Protein AF-A0A954KAK6-F1 (afdb_monomer_lite)

Foldseek 3Di:
DLLPVQDDPVDDCPDPSNQLSQLDADVVQDDPPDPQQAFLVRGGWGQKAFQLQAQWDVHDDDQVQQVVHQQLEFTMKGFQALIDRPSDSLRHDQQAQFAPPDRRHGDHDVQQWIWTQTRVGDIDTDHRPHGSVSSVSNRPGDPDDDPVRNDDDPDTTHGPFKDWDKDWADFDPPAQKTKIKIFIAGNVRATAWIWIWIDGHDDPVVVVCCVVRPQPPPIDTQDIQELPDPLVVSCVVVVRPVGHDPVSSVVRSVVVNVSNVRHDDD

Sequ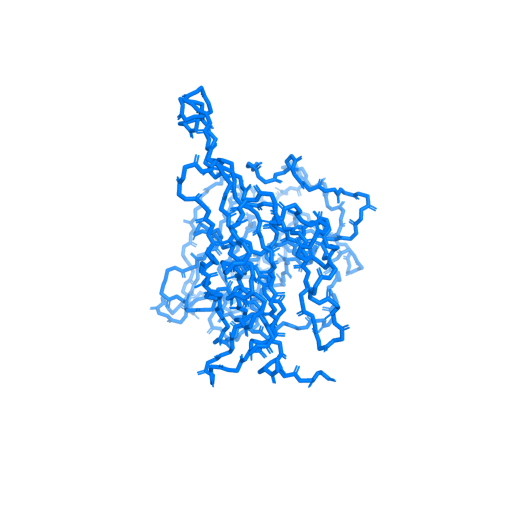ence (266 aa):
SPLWSNVDFQVPWNDFQNQENYDETISYFLIPGVEAHYTSAGYGLTHYLGNPHLLYRNSSVKFRQMTNGTAHTWMVGEVAGNYQPWGYPFNWRSLGTKLFNGPNSYGHPPWQGGHLLLAYGGVEFFSNETSPEILKRFAAAPPIPTAEQMAVPEKRFETVGFYWTEVALQSDPENNTSYFVRILKNQKQQLLQIEFYLSTRPTEQQERDRTQLPGYPRPDLLARIDSDTDLPEVLKSASMSNATTPEQFQSNLKTLESLQKQLLQK

Radius of gyration: 22.26 Å; chains: 1; bounding box: 53×37×63 Å

Secondary structure (DSSP, 8-state):
-TTGGG--TTS-TTSHHHHHHHTS--GGGS-TT----B-TT-PBEESEEE-TTTSSTT----GGG-TT-GGG-EEEEEBSS--EETT-TT-B----S-SSSSTTSBSBGGGTEEEEEETTS-EEEEETTS-HHHHHHHHTPSP---HHHH---S-----SSEEEEEEEPP--TTSSEEEEEEEEEETT--EEEEEEEEEEPPPHHHHHHTTTSTT-SPPEEEEEE-TT--HHHHHHHTTGGGTS-HHHHHHHHHHHHHHHHHBPP-

Structure (mmCIF, N/CA/C/O backbone):
data_AF-A0A954KAK6-F1
#
_entry.id   AF-A0A954KAK6-F1
#
loop_
_atom_site.group_PDB
_atom_site.id
_atom_site.type_symbol
_atom_site.label_atom_id
_atom_site.label_alt_id
_atom_site.label_comp_id
_atom_site.label_asym_id
_atom_site.label_entity_id
_atom_site.label_seq_id
_atom_site.pdbx_PDB_ins_code
_atom_site.Cartn_x
_atom_site.Cartn_y
_atom_site.Cartn_z
_atom_site.occupancy
_atom_site.B_iso_or_equiv
_atom_site.auth_seq_id
_atom_site.auth_comp_id
_atom_site.auth_asym_id
_atom_site.auth_atom_id
_atom_site.pdbx_PDB_model_num
ATOM 1 N N . SER A 1 1 ? 14.104 6.337 5.964 1.00 54.44 1 SER A N 1
ATOM 2 C CA . SER A 1 1 ? 12.648 6.528 6.109 1.00 54.44 1 SER A CA 1
ATOM 3 C C . SER A 1 1 ? 12.333 6.585 7.592 1.00 54.44 1 SER A C 1
ATOM 5 O O . SER A 1 1 ? 12.921 5.770 8.298 1.00 54.44 1 SER A O 1
ATOM 7 N N . PRO A 1 2 ? 11.458 7.488 8.070 1.00 61.66 2 PRO A N 1
ATOM 8 C CA . PRO A 1 2 ? 11.021 7.503 9.471 1.00 61.66 2 PRO A CA 1
ATOM 9 C C . PRO A 1 2 ? 10.349 6.186 9.902 1.00 61.66 2 PRO A C 1
ATOM 11 O O . PRO A 1 2 ? 10.358 5.866 11.080 1.00 61.66 2 PRO A O 1
ATOM 14 N N . LEU A 1 3 ? 9.854 5.387 8.948 1.00 71.62 3 LEU A N 1
ATOM 15 C CA . LEU A 1 3 ? 9.215 4.088 9.202 1.00 71.62 3 LEU A CA 1
ATOM 16 C C . LEU A 1 3 ? 10.204 2.939 9.413 1.00 71.62 3 LEU A C 1
ATOM 18 O O . LEU A 1 3 ? 9.843 1.913 9.969 1.00 71.62 3 LEU A O 1
ATOM 22 N N . TRP A 1 4 ? 11.453 3.084 8.955 1.00 74.94 4 TRP A N 1
ATOM 23 C CA . TRP A 1 4 ? 12.427 1.984 8.960 1.00 74.94 4 TRP A CA 1
ATOM 24 C C . TRP A 1 4 ? 12.696 1.451 10.369 1.00 74.94 4 TRP A C 1
ATOM 26 O O . TRP A 1 4 ? 12.799 0.246 10.561 1.00 74.94 4 TRP A O 1
ATOM 36 N N . SER A 1 5 ? 12.797 2.353 11.345 1.00 77.94 5 SER A N 1
ATOM 37 C CA . SER A 1 5 ? 13.100 2.005 12.735 1.00 77.94 5 SER A CA 1
ATOM 38 C C . SER A 1 5 ? 11.986 1.215 13.426 1.00 77.94 5 SER A C 1
ATOM 40 O O . SER A 1 5 ? 12.241 0.640 14.478 1.00 77.94 5 SER A O 1
ATOM 42 N N . ASN A 1 6 ? 10.786 1.181 12.841 1.00 78.31 6 ASN A N 1
ATOM 43 C CA . ASN A 1 6 ? 9.597 0.560 13.420 1.00 78.31 6 ASN A CA 1
ATOM 44 C C . ASN A 1 6 ? 9.224 -0.763 12.733 1.00 78.31 6 ASN A C 1
ATOM 46 O O . ASN A 1 6 ? 8.205 -1.354 13.078 1.00 78.31 6 ASN A O 1
ATOM 50 N N . VAL A 1 7 ? 10.007 -1.212 11.745 1.00 84.31 7 VAL A N 1
ATOM 51 C CA . VAL A 1 7 ? 9.787 -2.493 11.063 1.00 84.31 7 VAL A CA 1
ATOM 52 C C . VAL A 1 7 ? 10.593 -3.580 11.766 1.00 84.31 7 VAL A C 1
ATOM 54 O O . VAL A 1 7 ? 11.819 -3.489 11.865 1.00 84.31 7 VAL A O 1
ATOM 57 N N . ASP A 1 8 ? 9.917 -4.641 12.196 1.00 88.44 8 ASP A N 1
ATOM 58 C CA . ASP A 1 8 ? 10.565 -5.874 12.619 1.00 88.44 8 ASP A CA 1
ATOM 59 C C . ASP A 1 8 ? 10.871 -6.752 11.395 1.00 88.44 8 ASP A C 1
ATOM 61 O O . ASP A 1 8 ? 9.984 -7.301 10.738 1.00 88.44 8 ASP A O 1
ATOM 65 N N . PHE A 1 9 ? 12.160 -6.891 11.086 1.00 88.56 9 PHE A N 1
ATOM 66 C CA . PHE A 1 9 ? 12.659 -7.708 9.978 1.00 88.56 9 PHE A CA 1
ATOM 67 C C . PHE A 1 9 ? 12.704 -9.211 10.289 1.00 88.56 9 PHE A C 1
ATOM 69 O O . PHE A 1 9 ? 13.031 -9.997 9.397 1.00 88.56 9 PHE A O 1
ATOM 76 N N . GLN A 1 10 ? 12.432 -9.621 11.532 1.00 93.19 10 GLN A N 1
ATOM 77 C CA . GLN A 1 10 ? 12.376 -11.033 11.922 1.00 93.19 10 GLN A CA 1
ATOM 78 C C . GLN A 1 10 ? 11.028 -11.682 11.599 1.00 93.19 10 GLN A C 1
ATOM 80 O O . GLN A 1 10 ? 10.939 -12.910 11.538 1.00 93.19 10 GLN A O 1
ATOM 85 N N . VAL A 1 11 ? 9.995 -10.879 11.347 1.00 93.00 11 VAL A N 1
ATOM 86 C CA . VAL A 1 11 ? 8.662 -11.349 10.964 1.00 93.00 11 VAL A CA 1
ATOM 87 C C . VAL A 1 11 ? 8.337 -10.964 9.514 1.00 93.00 11 VAL A C 1
ATOM 89 O O . VAL A 1 11 ? 8.971 -10.073 8.940 1.00 93.00 11 VAL A O 1
ATOM 92 N N . PRO A 1 12 ? 7.375 -11.639 8.857 1.00 91.81 12 PRO A N 1
ATOM 93 C CA . PRO A 1 12 ? 6.935 -11.254 7.521 1.00 91.81 12 PRO A CA 1
ATOM 94 C C . PRO A 1 12 ? 6.468 -9.792 7.448 1.00 91.81 12 PRO A C 1
ATOM 96 O O . PRO A 1 12 ? 5.946 -9.231 8.409 1.00 91.81 12 PRO A O 1
ATOM 99 N N . TRP A 1 13 ? 6.576 -9.181 6.265 1.00 91.00 13 TRP A N 1
ATOM 100 C CA . TRP A 1 13 ? 6.137 -7.792 6.056 1.00 91.00 13 TRP A CA 1
ATOM 101 C C . TRP A 1 13 ? 4.657 -7.574 6.416 1.00 91.00 13 TRP A C 1
ATOM 103 O O . TRP A 1 13 ? 4.279 -6.506 6.868 1.00 91.00 13 TRP A O 1
ATOM 113 N N . ASN A 1 14 ? 3.812 -8.589 6.225 1.00 91.12 14 ASN A N 1
ATOM 114 C CA . ASN A 1 14 ? 2.377 -8.534 6.491 1.00 91.12 14 ASN A CA 1
ATOM 115 C C . ASN A 1 14 ? 1.991 -9.069 7.880 1.00 91.12 14 ASN A C 1
ATOM 117 O O . ASN A 1 14 ? 0.813 -9.363 8.098 1.00 91.12 14 ASN A O 1
ATOM 121 N N . ASP A 1 15 ? 2.966 -9.259 8.770 1.00 91.12 15 ASP A N 1
ATOM 122 C CA . ASP A 1 15 ? 2.722 -9.602 10.168 1.00 91.12 15 ASP A CA 1
ATOM 123 C C . ASP A 1 15 ? 2.008 -8.453 10.895 1.00 91.12 15 ASP A C 1
ATOM 125 O O . ASP A 1 15 ? 2.179 -7.281 10.548 1.00 91.12 15 ASP A O 1
ATOM 129 N N . PHE A 1 16 ? 1.220 -8.791 11.915 1.00 85.00 16 PHE A N 1
ATOM 130 C CA . PHE A 1 16 ? 0.495 -7.820 12.733 1.00 85.00 16 PHE A CA 1
ATOM 131 C C . PHE A 1 16 ? 1.433 -6.773 13.351 1.00 85.00 16 PHE A C 1
ATOM 133 O O . PHE A 1 16 ? 1.098 -5.593 13.361 1.00 85.00 16 PHE A O 1
ATOM 140 N N . GLN A 1 17 ? 2.642 -7.172 13.766 1.00 84.75 17 GLN A N 1
ATOM 141 C CA . GLN A 1 17 ? 3.633 -6.260 14.356 1.00 84.75 17 GLN A CA 1
ATOM 142 C C . GLN A 1 17 ? 4.127 -5.183 13.380 1.00 84.75 17 GLN A C 1
ATOM 144 O O . GLN A 1 17 ? 4.515 -4.095 13.788 1.00 84.75 17 GLN A O 1
ATOM 149 N N . ASN A 1 18 ? 4.099 -5.474 12.079 1.00 87.69 18 ASN A N 1
ATOM 150 C CA . ASN A 1 18 ? 4.547 -4.553 11.039 1.00 87.69 18 ASN A CA 1
ATOM 151 C C . ASN A 1 18 ? 3.405 -3.753 10.411 1.00 87.69 18 ASN A C 1
ATOM 153 O O . ASN A 1 18 ? 3.645 -2.817 9.645 1.00 87.69 18 ASN A O 1
ATOM 157 N N . GLN A 1 19 ? 2.167 -4.131 10.699 1.00 82.88 19 GLN A N 1
ATOM 158 C CA . GLN A 1 19 ? 1.008 -3.648 9.977 1.00 82.88 19 GLN A CA 1
ATOM 159 C C . GLN A 1 19 ? 0.804 -2.141 10.115 1.00 82.88 19 GLN A C 1
ATOM 161 O O . GLN A 1 19 ? 0.516 -1.480 9.122 1.00 82.88 19 GLN A O 1
ATOM 166 N N . GLU A 1 20 ? 0.976 -1.594 11.316 1.00 79.94 20 GLU A N 1
ATOM 167 C CA . GLU A 1 20 ? 0.782 -0.163 11.557 1.00 79.94 20 GLU A CA 1
ATOM 168 C C . GLU A 1 20 ? 1.677 0.693 10.650 1.00 79.94 20 GLU A C 1
ATOM 170 O O . GLU A 1 20 ? 1.268 1.754 10.181 1.00 79.94 20 GLU A O 1
ATOM 175 N N . ASN A 1 21 ? 2.872 0.189 10.324 1.00 83.75 21 ASN A N 1
ATOM 176 C CA . ASN A 1 21 ? 3.711 0.813 9.316 1.00 83.75 21 ASN A CA 1
ATOM 177 C C . ASN A 1 21 ? 3.035 0.709 7.948 1.00 83.75 21 ASN A C 1
ATOM 179 O O . ASN A 1 21 ? 2.780 1.725 7.320 1.00 83.75 21 ASN A O 1
ATOM 183 N N . TYR A 1 22 ? 2.710 -0.498 7.487 1.00 89.25 22 TYR A N 1
ATOM 184 C CA . TYR A 1 22 ? 2.297 -0.747 6.103 1.00 89.25 22 TYR A CA 1
ATOM 185 C C . TYR A 1 22 ? 0.848 -0.380 5.745 1.00 89.25 22 TYR A C 1
ATOM 187 O O . TYR A 1 22 ? 0.508 -0.390 4.560 1.00 89.25 22 TYR A O 1
ATOM 195 N N . ASP A 1 23 ? 0.017 -0.005 6.714 1.00 88.38 23 ASP A N 1
ATOM 196 C CA . ASP A 1 23 ? -1.345 0.504 6.497 1.00 88.38 23 ASP A CA 1
ATOM 197 C C . ASP A 1 23 ? -1.400 2.031 6.341 1.00 88.38 23 ASP A C 1
ATOM 199 O O . ASP A 1 23 ? -2.469 2.601 6.113 1.00 88.38 23 ASP A O 1
ATOM 203 N N . GLU A 1 24 ? -0.258 2.712 6.448 1.00 85.75 24 GLU A N 1
ATOM 204 C CA . GLU A 1 24 ? -0.149 4.151 6.232 1.00 85.75 24 GLU A CA 1
ATOM 205 C C . GLU A 1 24 ? -0.075 4.486 4.736 1.00 85.75 24 GLU A C 1
ATOM 207 O O . GLU A 1 24 ? 0.716 3.915 3.978 1.00 85.75 24 GLU A O 1
ATOM 212 N N . THR A 1 25 ? -0.865 5.466 4.294 1.00 89.06 25 THR A N 1
ATOM 213 C CA . THR A 1 25 ? -0.668 6.090 2.981 1.00 89.06 25 THR A CA 1
ATOM 214 C C . THR A 1 25 ? 0.446 7.113 3.041 1.00 89.06 25 THR A C 1
ATOM 216 O O . THR A 1 25 ? 0.359 8.093 3.780 1.00 89.06 25 THR A O 1
ATOM 219 N N . ILE A 1 26 ? 1.445 6.947 2.183 1.00 89.62 26 ILE A N 1
ATOM 220 C CA . ILE A 1 26 ? 2.541 7.901 2.042 1.00 89.62 26 ILE A CA 1
ATOM 221 C C . ILE A 1 26 ? 2.276 8.704 0.777 1.00 89.62 26 ILE A C 1
ATOM 223 O O . ILE A 1 26 ? 2.361 8.166 -0.322 1.00 89.62 26 ILE A O 1
ATOM 227 N N . SER A 1 27 ? 1.958 9.992 0.917 1.00 89.88 27 SER A N 1
ATOM 228 C CA . SER A 1 27 ? 1.561 10.848 -0.213 1.00 89.88 27 SER A CA 1
ATOM 229 C C . SER A 1 27 ? 2.577 10.841 -1.362 1.00 89.88 27 SER A C 1
ATOM 231 O O . SER A 1 27 ? 2.186 10.802 -2.521 1.00 89.88 27 SER A O 1
ATOM 233 N N . TYR A 1 28 ? 3.876 10.789 -1.056 1.00 90.25 28 TYR A N 1
ATOM 234 C CA . TYR A 1 28 ? 4.950 10.734 -2.057 1.00 90.25 28 TYR A CA 1
ATOM 235 C C . TYR A 1 28 ? 5.086 9.378 -2.771 1.00 90.25 28 TYR A C 1
ATOM 237 O O . TYR A 1 28 ? 5.872 9.262 -3.708 1.00 90.25 28 TYR A O 1
ATOM 245 N N . PHE A 1 29 ? 4.361 8.345 -2.335 1.00 93.94 29 PHE A N 1
ATOM 246 C CA . PHE A 1 29 ? 4.260 7.057 -3.031 1.00 93.94 29 PHE A CA 1
ATOM 247 C C . PHE A 1 29 ? 3.023 6.987 -3.931 1.00 93.94 29 PHE A C 1
ATOM 249 O O . PHE A 1 29 ? 2.819 5.977 -4.603 1.00 93.94 29 PHE A O 1
ATOM 256 N N . LEU A 1 30 ? 2.211 8.044 -3.976 1.00 95.25 30 LEU A N 1
ATOM 257 C CA . LEU A 1 30 ? 0.970 8.092 -4.734 1.00 95.25 30 LEU A CA 1
ATOM 258 C C . LEU A 1 30 ? 1.088 9.087 -5.892 1.00 95.25 30 LEU A C 1
ATOM 260 O O . LEU A 1 30 ? 1.493 10.232 -5.718 1.00 95.25 30 LEU A O 1
ATOM 264 N N . ILE A 1 31 ? 0.677 8.653 -7.081 1.00 94.19 31 ILE A N 1
ATOM 265 C CA . ILE A 1 31 ? 0.391 9.544 -8.210 1.00 94.19 31 ILE A CA 1
ATOM 266 C C . ILE A 1 31 ? -0.829 10.423 -7.866 1.00 94.19 31 ILE A C 1
ATOM 268 O O . ILE A 1 31 ? -1.895 9.866 -7.580 1.00 94.19 31 ILE A O 1
ATOM 272 N N . PRO A 1 32 ? -0.717 11.764 -7.931 1.00 90.31 32 PRO A N 1
ATOM 273 C CA . PRO A 1 32 ? -1.846 12.663 -7.709 1.00 90.31 32 PRO A CA 1
ATOM 274 C C . PRO A 1 32 ? -3.021 12.378 -8.655 1.00 90.31 32 PRO A C 1
ATOM 276 O O . PRO A 1 32 ? -2.831 12.206 -9.856 1.00 90.31 32 PRO A O 1
ATOM 279 N N . GLY A 1 33 ? -4.244 12.368 -8.117 1.00 89.00 33 GLY A N 1
ATOM 280 C CA . GLY A 1 33 ? -5.471 12.125 -8.887 1.00 89.00 33 GLY A CA 1
ATOM 281 C C . GLY A 1 33 ? -5.826 10.648 -9.101 1.00 89.00 33 GLY A C 1
ATOM 282 O O . GLY A 1 33 ? -6.814 10.355 -9.770 1.00 89.00 33 GLY A O 1
ATOM 283 N N . VAL A 1 34 ? -5.054 9.710 -8.542 1.00 92.62 34 VAL A N 1
ATOM 284 C CA . VAL A 1 34 ? -5.425 8.289 -8.481 1.00 92.62 34 VAL A CA 1
ATOM 285 C C . VAL A 1 34 ? -6.065 7.984 -7.130 1.00 92.62 34 VAL A C 1
ATOM 287 O O . VAL A 1 34 ? -5.395 8.048 -6.111 1.00 92.62 34 VAL A O 1
ATOM 290 N N . GLU A 1 35 ? -7.331 7.567 -7.136 1.00 91.94 35 GLU A N 1
ATOM 291 C CA . GLU A 1 35 ? -8.128 7.302 -5.919 1.00 91.94 35 GLU A CA 1
ATOM 292 C C . GLU A 1 35 ? -7.782 5.983 -5.193 1.00 91.94 35 GLU A C 1
ATOM 294 O O . GLU A 1 35 ? -8.266 5.706 -4.095 1.00 91.94 35 GLU A O 1
ATOM 299 N N . ALA A 1 36 ? -6.989 5.109 -5.814 1.00 95.25 36 ALA A N 1
ATOM 300 C CA . ALA A 1 36 ? -6.624 3.816 -5.245 1.00 95.25 36 ALA A CA 1
ATOM 301 C C . ALA A 1 36 ? -5.543 3.985 -4.168 1.00 95.25 36 ALA A C 1
ATOM 303 O O . ALA A 1 36 ? -4.367 4.009 -4.486 1.00 95.25 36 ALA A O 1
ATOM 304 N N . HIS A 1 37 ? -5.912 4.076 -2.892 1.00 96.06 37 HIS A N 1
ATOM 305 C CA . HIS A 1 37 ? -4.933 4.278 -1.808 1.00 96.06 37 HIS A CA 1
ATOM 306 C C . HIS A 1 37 ? -4.646 3.032 -0.968 1.00 96.06 37 HIS A C 1
ATOM 308 O O . HIS A 1 37 ? -3.568 2.921 -0.382 1.00 96.06 37 HIS A O 1
ATOM 314 N N . TYR A 1 38 ? -5.587 2.088 -0.931 1.00 96.94 38 TYR A N 1
ATOM 315 C CA . TYR A 1 38 ? -5.526 0.921 -0.060 1.00 96.94 38 TYR A CA 1
ATOM 316 C C . TYR A 1 38 ? -5.877 -0.366 -0.799 1.00 96.94 38 TYR A C 1
ATOM 318 O O . TYR A 1 38 ? -6.626 -0.370 -1.779 1.00 96.94 38 TYR A O 1
ATOM 326 N N . THR A 1 39 ? -5.357 -1.480 -0.292 1.00 96.69 39 THR A N 1
ATOM 327 C CA . THR A 1 39 ? -5.841 -2.811 -0.677 1.00 96.69 39 THR A CA 1
ATOM 328 C C . THR A 1 39 ? -7.144 -3.182 0.035 1.00 96.69 39 THR A C 1
ATOM 330 O O . THR A 1 39 ? -7.496 -2.583 1.051 1.00 96.69 39 THR A O 1
ATOM 333 N N . SER A 1 40 ? -7.807 -4.254 -0.412 1.00 94.50 40 SER A N 1
ATOM 334 C CA . SER A 1 40 ? -8.928 -4.880 0.312 1.00 94.50 40 SER A CA 1
ATOM 335 C C . SER A 1 40 ? -8.573 -5.415 1.705 1.00 94.50 40 SER A C 1
ATOM 337 O O . SER A 1 40 ? -9.471 -5.697 2.494 1.00 94.50 40 SER A O 1
ATOM 339 N N . ALA A 1 41 ? -7.280 -5.535 2.022 1.00 92.94 41 ALA A N 1
ATOM 340 C CA . ALA A 1 41 ? -6.773 -5.902 3.342 1.00 92.94 41 ALA A CA 1
ATOM 341 C C . ALA A 1 41 ? -6.293 -4.694 4.169 1.00 92.94 41 ALA A C 1
ATOM 343 O O . ALA A 1 41 ? -5.776 -4.884 5.263 1.00 92.94 41 ALA A O 1
ATOM 344 N N . GLY A 1 42 ? -6.432 -3.467 3.654 1.00 94.00 42 GLY A N 1
ATOM 345 C CA . GLY A 1 42 ? -6.127 -2.243 4.397 1.00 94.00 42 GLY A CA 1
ATOM 346 C C . GLY A 1 42 ? -4.712 -1.692 4.228 1.00 94.00 42 GLY A C 1
ATOM 347 O O . GLY A 1 42 ? -4.486 -0.542 4.597 1.00 94.00 42 GLY A O 1
ATOM 348 N N . TYR A 1 43 ? -3.803 -2.439 3.590 1.00 95.31 43 TYR A N 1
ATOM 349 C CA . TYR A 1 43 ? -2.436 -1.972 3.328 1.00 95.31 43 TYR A CA 1
ATOM 350 C C . TYR A 1 43 ? -2.398 -0.759 2.396 1.00 95.31 43 TYR A C 1
ATOM 352 O O . TYR A 1 43 ? -3.071 -0.765 1.358 1.00 95.31 43 TYR A O 1
ATOM 360 N N . GLY A 1 44 ? -1.559 0.223 2.725 1.00 95.50 44 GLY A N 1
ATOM 361 C CA . GLY A 1 44 ? -1.286 1.400 1.907 1.00 95.50 44 GLY A CA 1
ATOM 362 C C . GLY A 1 44 ? -0.540 1.041 0.621 1.00 95.50 44 GLY A C 1
ATOM 363 O O . GLY A 1 44 ? 0.373 0.212 0.610 1.00 95.50 44 GLY A O 1
ATOM 364 N N . LEU A 1 45 ? -0.928 1.663 -0.489 1.00 97.12 45 LEU A N 1
ATOM 365 C CA . LEU A 1 45 ? -0.393 1.365 -1.819 1.00 97.12 45 LEU A CA 1
ATOM 366 C C . LEU A 1 45 ? 0.835 2.209 -2.187 1.00 97.12 45 LEU A C 1
ATOM 368 O O . LEU A 1 45 ? 1.056 3.295 -1.656 1.00 97.12 45 LEU A O 1
ATOM 372 N N . THR A 1 46 ? 1.612 1.707 -3.150 1.00 96.69 46 THR A N 1
ATOM 373 C CA . THR A 1 46 ? 2.527 2.503 -3.977 1.00 96.69 46 THR A CA 1
ATOM 374 C C . THR A 1 46 ? 2.045 2.524 -5.427 1.00 96.69 46 THR A C 1
ATOM 376 O O . THR A 1 46 ? 1.632 1.502 -5.986 1.00 96.69 46 THR A O 1
ATOM 379 N N . HIS A 1 47 ? 2.131 3.692 -6.060 1.00 97.12 47 HIS A N 1
ATOM 380 C CA . HIS A 1 47 ? 1.884 3.907 -7.489 1.00 97.12 47 HIS A CA 1
ATOM 381 C C . HIS A 1 47 ? 3.171 3.856 -8.321 1.00 97.12 47 HIS A C 1
ATOM 383 O O . HIS A 1 47 ? 3.155 4.134 -9.521 1.00 97.12 47 HIS A O 1
ATOM 389 N N . TYR A 1 48 ? 4.274 3.453 -7.694 1.00 97.06 48 TYR A N 1
ATOM 390 C CA . TYR A 1 48 ? 5.590 3.344 -8.299 1.00 97.06 48 TYR A CA 1
ATOM 391 C C . TYR A 1 48 ? 6.166 1.953 -8.060 1.00 97.06 48 TYR A C 1
ATOM 393 O O . TYR A 1 48 ? 6.138 1.469 -6.927 1.00 97.06 48 TYR A O 1
ATOM 401 N N . LEU A 1 49 ? 6.723 1.327 -9.100 1.00 97.56 49 LEU A N 1
ATOM 402 C CA . LEU A 1 49 ? 7.398 0.029 -8.985 1.00 97.56 49 LEU A CA 1
ATOM 403 C C . LEU A 1 49 ? 8.804 0.055 -9.574 1.00 97.56 49 LEU A C 1
ATOM 405 O O . LEU A 1 49 ? 9.100 0.770 -10.533 1.00 97.56 49 LEU A O 1
ATOM 409 N N . GLY A 1 50 ? 9.669 -0.762 -8.989 1.00 97.19 50 GLY A N 1
ATOM 410 C CA . GLY A 1 50 ? 11.089 -0.807 -9.284 1.00 97.19 50 GLY A CA 1
ATOM 411 C C . GLY A 1 50 ? 11.467 -1.540 -10.566 1.00 97.19 50 GLY A C 1
ATOM 412 O O . GLY A 1 50 ? 10.744 -2.409 -11.055 1.00 97.19 50 GLY A O 1
ATOM 413 N N . ASN A 1 51 ? 12.660 -1.219 -11.058 1.00 97.88 51 ASN A N 1
ATOM 414 C CA . ASN A 1 51 ? 13.353 -1.965 -12.092 1.00 97.88 51 ASN A CA 1
ATOM 415 C C . ASN A 1 51 ? 13.813 -3.323 -11.543 1.00 97.88 51 ASN A C 1
ATOM 417 O O . ASN A 1 51 ? 14.646 -3.334 -10.632 1.00 97.88 51 ASN A O 1
ATOM 421 N N . PRO A 1 52 ? 13.364 -4.461 -12.109 1.00 97.19 52 PRO A N 1
ATOM 422 C CA . PRO A 1 52 ? 13.761 -5.790 -11.651 1.00 97.19 52 PRO A CA 1
ATOM 423 C C . PRO A 1 52 ? 15.259 -6.060 -11.818 1.00 97.19 52 PRO A C 1
ATOM 425 O O . PRO A 1 52 ? 15.771 -6.998 -11.225 1.00 97.19 52 PRO A O 1
ATOM 428 N N . HIS A 1 53 ? 15.983 -5.250 -12.592 1.00 97.62 53 HIS A N 1
ATOM 429 C CA . HIS A 1 53 ? 17.437 -5.346 -12.703 1.00 97.62 53 HIS A CA 1
ATOM 430 C C . HIS A 1 53 ? 18.178 -4.754 -11.497 1.00 97.62 53 HIS A C 1
ATOM 432 O O . HIS A 1 53 ? 19.337 -5.090 -11.256 1.00 97.62 53 HIS A O 1
ATOM 438 N N . LEU A 1 54 ? 17.514 -3.886 -10.726 1.00 97.06 54 LEU A N 1
ATOM 439 C CA . LEU A 1 54 ? 18.095 -3.185 -9.579 1.00 97.06 54 LEU A CA 1
ATOM 440 C C . LEU A 1 54 ? 17.451 -3.579 -8.250 1.00 97.06 54 LEU A C 1
ATOM 442 O O . LEU A 1 54 ? 18.158 -3.745 -7.261 1.00 97.06 54 LEU A O 1
ATOM 446 N N . LEU A 1 55 ? 16.123 -3.686 -8.242 1.00 95.12 55 LEU A N 1
ATOM 447 C CA . LEU A 1 55 ? 15.268 -3.874 -7.077 1.00 95.12 55 LEU A CA 1
ATOM 448 C C . LEU A 1 55 ? 14.604 -5.241 -7.195 1.00 95.12 55 LEU A C 1
ATOM 450 O O . LEU A 1 55 ? 13.456 -5.335 -7.601 1.00 95.12 55 LEU A O 1
ATOM 454 N N . TYR A 1 56 ? 15.359 -6.294 -6.906 1.00 94.81 56 TYR A N 1
ATOM 455 C CA . TYR A 1 56 ? 14.895 -7.681 -6.924 1.00 94.81 56 TYR A CA 1
ATOM 456 C C . TYR A 1 56 ? 15.166 -8.348 -5.574 1.00 94.81 56 TYR A C 1
ATOM 458 O O . TYR A 1 56 ? 15.737 -7.744 -4.662 1.00 94.81 56 TYR A O 1
ATOM 466 N N . ARG A 1 57 ? 14.771 -9.615 -5.420 1.00 91.12 57 ARG A N 1
ATOM 467 C CA . ARG A 1 57 ? 14.902 -10.320 -4.142 1.00 91.12 57 ARG A CA 1
ATOM 468 C C . ARG A 1 57 ? 16.355 -10.322 -3.653 1.00 91.12 57 ARG A C 1
ATOM 470 O O . ARG A 1 57 ? 17.240 -10.849 -4.325 1.00 91.12 57 ARG A O 1
ATOM 477 N N . ASN A 1 58 ? 16.579 -9.778 -2.454 1.00 89.12 58 ASN A N 1
ATOM 478 C CA . ASN A 1 58 ? 17.899 -9.653 -1.824 1.00 89.12 58 ASN A CA 1
ATOM 479 C C . ASN A 1 58 ? 18.935 -8.910 -2.698 1.00 89.12 58 ASN A C 1
ATOM 481 O O . ASN A 1 58 ? 20.128 -9.217 -2.655 1.00 89.12 58 ASN A O 1
ATOM 485 N N . SER A 1 59 ? 18.494 -7.954 -3.522 1.00 93.06 59 SER A N 1
ATOM 486 C CA . SER A 1 59 ? 19.379 -7.194 -4.406 1.00 93.06 59 SER A CA 1
ATOM 487 C C . SER A 1 59 ? 20.377 -6.327 -3.635 1.00 93.06 59 SER A C 1
ATOM 489 O O . SER A 1 59 ? 20.020 -5.647 -2.675 1.00 93.06 59 SER A O 1
ATOM 491 N N . SER A 1 60 ? 21.620 -6.275 -4.117 1.00 93.94 60 SER A N 1
ATOM 492 C CA . SER A 1 60 ? 22.669 -5.367 -3.628 1.00 93.94 60 SER A CA 1
ATOM 493 C C . SER A 1 60 ? 23.482 -4.828 -4.811 1.00 93.94 60 SER A C 1
ATOM 495 O O . SER A 1 60 ? 24.678 -5.087 -4.963 1.00 93.94 60 SER A O 1
ATOM 497 N N . VAL A 1 61 ? 22.791 -4.139 -5.723 1.00 96.00 61 VAL A N 1
ATOM 498 C CA . VAL A 1 61 ? 23.392 -3.595 -6.946 1.00 96.00 61 VAL A CA 1
ATOM 499 C C . VAL A 1 61 ? 24.215 -2.342 -6.641 1.00 96.00 61 VAL A C 1
ATOM 501 O O . VAL A 1 61 ? 23.781 -1.445 -5.924 1.00 96.00 61 VAL A O 1
ATOM 504 N N . LYS A 1 62 ? 25.418 -2.264 -7.215 1.00 95.75 62 LYS A N 1
ATOM 505 C CA . LYS A 1 62 ? 26.356 -1.139 -7.093 1.00 95.75 62 LYS A CA 1
ATOM 506 C C . LYS A 1 62 ? 26.413 -0.354 -8.401 1.00 95.75 62 LYS A C 1
ATOM 508 O O . LYS A 1 62 ? 26.393 -0.958 -9.469 1.00 95.75 62 LYS A O 1
ATOM 513 N N . PHE A 1 63 ? 26.627 0.963 -8.335 1.00 95.69 63 PHE A N 1
ATOM 514 C CA . PHE A 1 63 ? 26.721 1.832 -9.523 1.00 95.69 63 PHE A CA 1
ATOM 515 C C . PHE A 1 63 ? 27.697 1.330 -10.597 1.00 95.69 63 PHE A C 1
ATOM 517 O O . PHE A 1 63 ? 27.385 1.375 -11.779 1.00 95.69 63 PHE A O 1
ATOM 524 N N . ARG A 1 64 ? 28.844 0.761 -10.206 1.00 96.94 64 ARG A N 1
ATOM 525 C CA . ARG A 1 64 ? 29.826 0.184 -11.148 1.00 96.94 64 ARG A CA 1
ATOM 526 C C . ARG A 1 64 ? 29.290 -0.964 -12.017 1.00 96.94 64 ARG A C 1
ATOM 528 O O . ARG A 1 64 ? 29.922 -1.315 -13.003 1.00 96.94 64 ARG A O 1
ATOM 535 N N . GLN A 1 65 ? 28.183 -1.594 -11.618 1.00 97.62 65 GLN A N 1
ATOM 536 C CA . GLN A 1 65 ? 27.537 -2.670 -12.373 1.00 97.62 65 GLN A CA 1
ATOM 537 C C . GLN A 1 65 ? 26.600 -2.127 -13.463 1.00 97.62 65 GLN A C 1
ATOM 539 O O . GLN A 1 65 ? 26.201 -2.883 -14.343 1.00 97.62 65 GLN A O 1
ATOM 544 N N . MET A 1 66 ? 26.280 -0.829 -13.433 1.00 97.56 66 MET A N 1
ATOM 545 C CA . MET A 1 66 ? 25.498 -0.130 -14.453 1.00 97.56 66 MET A CA 1
ATOM 546 C C . MET A 1 66 ? 26.413 0.252 -15.622 1.00 97.56 66 MET A C 1
ATOM 548 O O . MET A 1 66 ? 26.750 1.418 -15.820 1.00 97.56 66 MET A O 1
ATOM 552 N N . THR A 1 67 ? 26.892 -0.740 -16.375 1.00 97.75 67 THR A N 1
ATOM 553 C CA . THR A 1 67 ? 27.952 -0.537 -17.381 1.00 97.75 67 THR A CA 1
ATOM 554 C C . THR A 1 67 ? 27.516 0.286 -18.597 1.00 97.75 67 THR A C 1
ATOM 556 O O . THR A 1 67 ? 28.374 0.811 -19.299 1.00 97.75 67 THR A O 1
ATOM 559 N N . ASN A 1 68 ? 26.208 0.484 -18.807 1.00 95.94 68 ASN A N 1
ATOM 560 C CA . ASN A 1 68 ? 25.670 1.437 -19.792 1.00 95.94 68 ASN A CA 1
ATOM 561 C C . ASN A 1 68 ? 25.614 2.889 -19.265 1.00 95.94 68 ASN A C 1
ATOM 563 O O . ASN A 1 68 ? 25.203 3.803 -19.982 1.00 95.94 68 ASN A O 1
ATOM 567 N N . GLY A 1 69 ? 26.025 3.114 -18.016 1.00 97.00 69 GLY A N 1
ATOM 568 C CA . GLY A 1 69 ? 25.952 4.400 -17.334 1.00 97.00 69 GLY A CA 1
ATOM 569 C C . GLY A 1 69 ? 24.616 4.633 -16.624 1.00 97.00 69 GLY A C 1
ATOM 570 O O . GLY A 1 69 ? 23.573 4.078 -16.975 1.00 97.00 69 GLY A O 1
ATOM 571 N N . THR A 1 70 ? 24.646 5.499 -15.613 1.00 96.81 70 THR A N 1
ATOM 572 C CA . THR A 1 70 ? 23.485 5.826 -14.770 1.00 96.81 70 THR A CA 1
ATOM 573 C C . THR A 1 70 ? 22.382 6.577 -15.522 1.00 96.81 70 THR A C 1
ATOM 575 O O . THR A 1 70 ? 21.211 6.418 -15.191 1.00 96.81 70 THR A O 1
ATOM 578 N N . ALA A 1 71 ? 22.728 7.332 -16.570 1.00 95.69 71 ALA A N 1
ATOM 579 C CA . ALA A 1 71 ? 21.774 7.984 -17.475 1.00 95.69 71 ALA A CA 1
ATOM 580 C C . ALA A 1 71 ? 20.939 6.997 -18.308 1.00 95.69 71 ALA A C 1
ATOM 582 O O . ALA A 1 71 ? 19.820 7.307 -18.691 1.00 95.69 71 ALA A O 1
ATOM 583 N N . HIS A 1 72 ? 21.443 5.783 -18.543 1.00 95.69 72 HIS A N 1
ATOM 584 C CA . HIS A 1 72 ? 20.750 4.752 -19.324 1.00 95.69 72 HIS A CA 1
ATOM 585 C C . HIS A 1 72 ? 20.193 3.626 -18.446 1.00 95.69 72 HIS A C 1
ATOM 587 O O . HIS A 1 72 ? 19.882 2.542 -18.937 1.00 95.69 72 HIS A O 1
ATOM 593 N N . THR A 1 73 ? 20.092 3.868 -17.139 1.00 97.81 73 THR A N 1
ATOM 594 C CA . THR A 1 73 ? 19.609 2.894 -16.163 1.00 97.81 73 THR A CA 1
ATOM 595 C C . THR A 1 73 ? 18.433 3.501 -15.414 1.00 97.81 73 THR A C 1
ATOM 597 O O . THR A 1 73 ? 18.613 4.409 -14.609 1.00 97.81 73 THR A O 1
ATOM 600 N N . TRP A 1 74 ? 17.224 3.006 -15.664 1.00 97.81 74 TRP A N 1
ATOM 601 C CA . TRP A 1 74 ? 16.040 3.411 -14.906 1.00 97.81 74 TRP A CA 1
ATOM 602 C C . TRP A 1 74 ? 15.955 2.642 -13.581 1.00 97.81 74 TRP A C 1
ATOM 604 O O . TRP A 1 74 ? 16.440 1.515 -13.474 1.00 97.81 74 TRP A O 1
ATOM 614 N N . MET A 1 75 ? 15.359 3.249 -12.561 1.00 97.56 75 MET A N 1
ATOM 615 C CA . MET A 1 75 ? 15.253 2.697 -11.210 1.00 97.56 75 MET A CA 1
ATOM 616 C C . MET A 1 75 ? 13.825 2.366 -10.823 1.00 97.56 75 MET A C 1
ATOM 618 O O . MET A 1 75 ? 13.566 1.293 -10.289 1.00 97.56 75 MET A O 1
ATOM 622 N N . VAL A 1 76 ? 12.918 3.308 -11.043 1.00 97.44 76 VAL A N 1
ATOM 623 C CA . VAL A 1 76 ? 11.530 3.252 -10.595 1.00 97.44 76 VAL A CA 1
ATOM 624 C C . VAL A 1 76 ? 10.692 3.967 -11.642 1.00 97.44 76 VAL A C 1
ATOM 626 O O . VAL A 1 76 ? 11.155 4.937 -12.237 1.00 97.44 76 VAL A O 1
ATOM 629 N N . GLY A 1 77 ? 9.473 3.499 -11.872 1.00 96.88 77 GLY A N 1
ATOM 630 C CA . GLY A 1 77 ? 8.532 4.174 -12.753 1.00 96.88 77 GLY A CA 1
ATOM 631 C C . GLY A 1 77 ? 7.125 4.186 -12.185 1.00 96.88 77 GLY A C 1
ATOM 632 O O . GLY A 1 77 ? 6.765 3.342 -11.362 1.00 96.88 77 GLY A O 1
ATOM 633 N N . GLU A 1 78 ? 6.331 5.131 -12.665 1.00 96.81 78 GLU A N 1
ATOM 634 C CA . GLU A 1 78 ? 4.893 5.204 -12.403 1.00 96.81 78 GLU A CA 1
ATOM 635 C C . GLU A 1 78 ? 4.185 4.016 -13.038 1.00 96.81 78 GLU A C 1
ATOM 637 O O . GLU A 1 78 ? 4.460 3.687 -14.191 1.00 96.81 78 GLU A O 1
ATOM 642 N N . VAL A 1 79 ? 3.269 3.367 -12.322 1.00 96.19 79 VAL A N 1
ATOM 643 C CA . VAL A 1 79 ? 2.511 2.233 -12.865 1.00 96.19 79 VAL A CA 1
ATOM 644 C C . VAL A 1 79 ? 1.057 2.586 -13.140 1.00 96.19 79 VAL A C 1
ATOM 646 O O . VAL A 1 79 ? 0.411 3.312 -12.388 1.00 96.19 79 VAL A O 1
ATOM 649 N N . ALA A 1 80 ? 0.522 2.018 -14.222 1.00 94.25 80 ALA A N 1
ATOM 650 C CA . ALA A 1 80 ? -0.820 2.341 -14.705 1.00 94.25 80 ALA A CA 1
ATOM 651 C C . ALA A 1 80 ? -1.935 1.640 -13.915 1.00 94.25 80 ALA A C 1
ATOM 653 O O . ALA A 1 80 ? -3.115 1.894 -14.149 1.00 94.25 80 ALA A O 1
ATOM 654 N N . GLY A 1 81 ? -1.574 0.716 -13.026 1.00 94.25 81 GLY A N 1
ATOM 655 C CA . GLY A 1 81 ? -2.501 -0.081 -12.241 1.00 94.25 81 GLY A CA 1
ATOM 656 C C . GLY A 1 81 ? -1.834 -1.326 -11.670 1.00 94.25 81 GLY A C 1
ATOM 657 O O . GLY A 1 81 ? -0.602 -1.445 -11.637 1.00 94.25 81 GLY A O 1
ATOM 658 N N . ASN A 1 82 ? -2.670 -2.268 -11.216 1.00 94.69 82 ASN A N 1
ATOM 659 C CA . ASN A 1 82 ? -2.232 -3.435 -10.446 1.00 94.69 82 ASN A CA 1
ATOM 660 C C . ASN A 1 82 ? -1.255 -3.006 -9.347 1.00 94.69 82 ASN A C 1
ATOM 662 O O . ASN A 1 82 ? -0.144 -3.538 -9.249 1.00 94.69 82 ASN A O 1
ATOM 666 N N . TYR A 1 83 ? -1.656 -1.968 -8.607 1.00 96.38 83 TYR A N 1
ATOM 667 C CA . TYR A 1 83 ? -0.874 -1.388 -7.528 1.00 96.38 83 TYR A CA 1
ATOM 668 C C . TYR A 1 83 ? -0.583 -2.444 -6.465 1.00 96.38 83 TYR A C 1
ATOM 670 O O . TYR A 1 83 ? -1.270 -3.465 -6.356 1.00 96.38 83 TYR A O 1
ATOM 678 N N . GLN A 1 84 ? 0.475 -2.212 -5.704 1.00 96.44 84 GLN A N 1
ATOM 679 C CA . GLN A 1 84 ? 0.940 -3.142 -4.686 1.00 96.44 84 GLN A CA 1
ATOM 680 C C . GLN A 1 84 ? 1.101 -2.385 -3.368 1.00 96.44 84 GLN A C 1
ATOM 682 O O . GLN A 1 84 ? 1.365 -1.179 -3.399 1.00 96.44 84 GLN A O 1
ATOM 687 N N . PRO A 1 85 ? 0.934 -3.054 -2.214 1.00 96.38 85 PRO A N 1
ATOM 688 C CA . PRO A 1 85 ? 1.297 -2.472 -0.934 1.00 96.38 85 PRO A CA 1
ATOM 689 C C . PRO A 1 85 ? 2.731 -1.968 -0.973 1.00 96.38 85 PRO A C 1
ATOM 691 O O . PRO A 1 85 ? 3.614 -2.697 -1.422 1.00 96.38 85 PRO A O 1
ATOM 694 N N . TRP A 1 86 ? 3.007 -0.769 -0.477 1.00 94.12 86 TRP A N 1
ATOM 695 C CA . TRP A 1 86 ? 4.378 -0.250 -0.521 1.00 94.12 86 TRP A CA 1
ATOM 696 C C . TRP A 1 86 ? 5.355 -1.085 0.332 1.00 94.12 86 TRP A C 1
ATOM 698 O O . TRP A 1 86 ? 6.550 -1.114 0.043 1.00 94.12 86 TRP A O 1
ATOM 708 N N . GLY A 1 87 ? 4.845 -1.833 1.317 1.00 92.06 87 GLY A N 1
ATOM 709 C CA . GLY A 1 87 ? 5.597 -2.818 2.100 1.00 92.06 87 GLY A CA 1
ATOM 710 C C . GLY A 1 87 ? 5.831 -4.173 1.436 1.00 92.06 87 GLY A C 1
ATOM 711 O O . GLY A 1 87 ? 6.582 -4.993 1.961 1.00 92.06 87 GLY A O 1
ATOM 712 N N . TYR A 1 88 ? 5.191 -4.445 0.298 1.00 94.50 88 TYR A N 1
ATOM 713 C CA . TYR A 1 88 ? 5.278 -5.745 -0.353 1.00 94.50 88 TYR A CA 1
ATOM 714 C C . TYR A 1 88 ? 6.699 -5.999 -0.900 1.00 94.50 88 TYR A C 1
ATOM 716 O O . TYR A 1 88 ? 7.219 -5.205 -1.684 1.00 94.50 88 TYR A O 1
ATOM 724 N N . PRO A 1 89 ? 7.350 -7.127 -0.556 1.00 92.81 89 PRO A N 1
ATOM 725 C CA . PRO A 1 89 ? 8.757 -7.350 -0.888 1.00 92.81 89 PRO A CA 1
ATOM 726 C C . PRO A 1 89 ? 9.020 -7.664 -2.365 1.00 92.81 89 PRO A C 1
ATOM 728 O O . PRO A 1 89 ? 10.160 -7.954 -2.698 1.00 92.81 89 PRO A O 1
ATOM 731 N N . PHE A 1 90 ? 8.004 -7.630 -3.237 1.00 94.88 90 PHE A N 1
ATOM 732 C CA . PHE A 1 90 ? 8.121 -7.886 -4.679 1.00 94.88 90 PHE A CA 1
ATOM 733 C C . PHE A 1 90 ? 7.616 -6.700 -5.523 1.00 94.88 90 PHE A C 1
ATOM 735 O O . PHE A 1 90 ? 6.996 -6.893 -6.569 1.00 94.88 90 PHE A O 1
ATOM 742 N N . ASN A 1 91 ? 7.886 -5.472 -5.062 1.00 93.62 91 ASN A N 1
ATOM 743 C CA . ASN A 1 91 ? 7.462 -4.204 -5.674 1.00 93.62 91 ASN A CA 1
ATOM 744 C C . ASN A 1 91 ? 8.253 -3.809 -6.941 1.00 93.62 91 ASN A C 1
ATOM 746 O O . ASN A 1 91 ? 8.719 -2.676 -7.083 1.00 93.62 91 ASN A O 1
ATOM 750 N N . TRP A 1 92 ? 8.393 -4.731 -7.893 1.00 96.00 92 TRP A N 1
ATOM 751 C CA . TRP A 1 92 ? 9.024 -4.508 -9.199 1.00 96.00 92 TRP A CA 1
ATOM 752 C C . TRP A 1 92 ? 8.253 -5.202 -10.321 1.00 96.00 92 TRP A C 1
ATOM 754 O O . TRP A 1 92 ? 7.492 -6.144 -10.094 1.00 96.00 92 TRP A O 1
ATOM 764 N N . ARG A 1 93 ? 8.446 -4.745 -11.562 1.00 95.12 93 ARG A N 1
ATOM 765 C CA . ARG A 1 93 ? 7.976 -5.452 -12.764 1.00 95.12 93 ARG A CA 1
ATOM 766 C C . ARG A 1 93 ? 8.775 -5.047 -13.998 1.00 95.12 93 ARG A C 1
ATOM 768 O O . ARG A 1 93 ? 9.432 -4.015 -14.017 1.00 95.12 93 ARG A O 1
ATOM 775 N N . SER A 1 94 ? 8.709 -5.859 -15.050 1.00 94.81 94 SER A N 1
ATOM 776 C CA . SER A 1 94 ? 9.363 -5.529 -16.321 1.00 94.81 94 SER A CA 1
ATOM 777 C C . SER A 1 94 ? 8.808 -4.230 -16.917 1.00 94.81 94 SER A C 1
ATOM 779 O O . SER A 1 94 ? 7.595 -4.020 -16.907 1.00 94.81 94 SER A O 1
ATOM 781 N N . LEU A 1 95 ? 9.6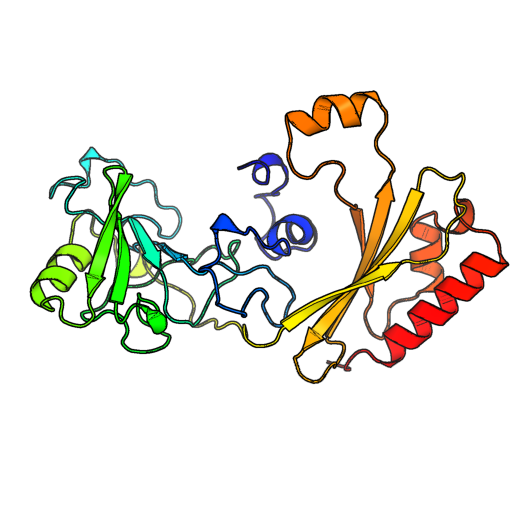90 -3.394 -17.480 1.00 95.62 95 LEU A N 1
ATOM 782 C CA . LEU A 1 95 ? 9.315 -2.151 -18.169 1.00 95.62 95 LEU A CA 1
ATOM 783 C C . LEU A 1 95 ? 8.379 -2.406 -19.363 1.00 95.62 95 LEU A C 1
ATOM 785 O O . LEU A 1 95 ? 7.532 -1.577 -19.692 1.00 95.62 95 LEU A O 1
ATOM 789 N N . GLY A 1 96 ? 8.520 -3.571 -20.001 1.00 92.62 96 GLY A N 1
ATOM 790 C CA . GLY A 1 96 ? 7.825 -3.903 -21.237 1.00 92.62 96 GLY A CA 1
ATOM 791 C C . GLY A 1 96 ? 8.369 -3.133 -22.444 1.00 92.62 96 GLY A C 1
ATOM 792 O O . GLY A 1 96 ? 9.495 -2.643 -22.452 1.00 92.62 96 GLY A O 1
ATOM 793 N N . THR A 1 97 ? 7.564 -3.068 -23.502 1.00 92.62 97 THR A N 1
ATOM 794 C CA . THR A 1 97 ? 7.925 -2.447 -24.791 1.00 92.62 97 THR A CA 1
ATOM 795 C C . THR A 1 97 ? 7.063 -1.238 -25.138 1.00 92.62 97 THR A C 1
ATOM 797 O O . THR A 1 97 ? 7.239 -0.650 -26.204 1.00 92.62 97 THR A O 1
ATOM 800 N N . LYS A 1 98 ? 6.122 -0.877 -24.259 1.00 93.50 98 LYS A N 1
ATOM 801 C CA . LYS A 1 98 ? 5.215 0.257 -24.417 1.00 93.50 98 LYS A CA 1
ATOM 802 C C . LYS A 1 98 ? 4.725 0.724 -23.048 1.00 93.50 98 LYS A C 1
ATOM 804 O O . LYS A 1 98 ? 4.314 -0.103 -22.232 1.00 93.50 98 LYS A O 1
ATOM 809 N N . LEU A 1 99 ? 4.739 2.035 -22.831 1.00 94.19 99 LEU A N 1
ATOM 810 C CA . LEU A 1 99 ? 4.127 2.666 -21.664 1.00 94.19 99 LEU A CA 1
ATOM 811 C C . LEU A 1 99 ? 2.653 2.964 -21.927 1.00 94.19 99 LEU A C 1
ATOM 813 O O . LEU A 1 99 ? 2.243 3.111 -23.078 1.00 94.19 99 LEU A O 1
ATOM 817 N N . PHE A 1 100 ? 1.864 3.062 -20.860 1.00 91.19 100 PHE A N 1
ATOM 818 C CA . PHE A 1 100 ? 0.426 3.292 -20.932 1.00 91.19 100 PHE A CA 1
ATOM 819 C C . PHE A 1 100 ? -0.275 2.248 -21.831 1.00 91.19 100 PHE A C 1
ATOM 821 O O . PHE A 1 100 ? -1.017 2.546 -22.763 1.00 91.19 100 PHE A O 1
ATOM 828 N N . ASN A 1 101 ? -0.007 0.973 -21.549 1.00 92.38 101 ASN A N 1
ATOM 829 C CA . ASN A 1 101 ? -0.534 -0.182 -22.275 1.00 92.38 101 ASN A CA 1
ATOM 830 C C . ASN A 1 101 ? -1.310 -1.127 -21.339 1.00 92.38 101 ASN A C 1
ATOM 832 O O . ASN A 1 101 ? -1.088 -2.338 -21.311 1.00 92.38 101 ASN A O 1
ATOM 836 N N . GLY A 1 102 ? -2.194 -0.551 -20.520 1.00 92.62 102 GLY A N 1
ATOM 837 C CA . GLY A 1 102 ? -3.026 -1.276 -19.556 1.00 92.62 102 GLY A CA 1
ATOM 838 C C . GLY A 1 102 ? -2.397 -1.434 -18.164 1.00 92.62 102 GLY A C 1
ATOM 839 O O . GLY A 1 102 ? -1.266 -1.002 -17.933 1.00 92.62 102 GLY A O 1
ATOM 840 N N . PRO A 1 103 ? -3.108 -2.078 -17.220 1.00 93.00 103 PRO A N 1
ATOM 841 C CA . PRO A 1 103 ? -2.781 -2.057 -15.787 1.00 93.00 103 PRO A CA 1
ATOM 842 C C . PRO A 1 103 ? -1.474 -2.778 -15.419 1.00 93.00 103 PRO A C 1
ATOM 844 O O . PRO A 1 103 ? -0.946 -2.586 -14.331 1.00 93.00 103 PRO A O 1
ATOM 847 N N . ASN A 1 104 ? -0.923 -3.605 -16.312 1.00 92.81 104 ASN A N 1
ATOM 848 C CA . ASN A 1 104 ? 0.376 -4.251 -16.101 1.00 92.81 104 ASN A CA 1
ATOM 849 C C . ASN A 1 104 ? 1.567 -3.384 -16.533 1.00 92.81 104 ASN A C 1
ATOM 851 O O . ASN A 1 104 ? 2.699 -3.720 -16.202 1.00 92.81 104 ASN A O 1
ATOM 855 N N . SER A 1 105 ? 1.332 -2.292 -17.260 1.00 94.75 105 SER A N 1
ATOM 856 C CA . SER A 1 105 ? 2.389 -1.426 -17.785 1.00 94.75 105 SER A CA 1
ATOM 857 C C . SER A 1 105 ? 2.792 -0.317 -16.813 1.00 94.75 105 SER A C 1
ATOM 859 O O . SER A 1 105 ? 2.065 0.021 -15.873 1.00 94.75 105 SER A O 1
ATOM 861 N N . TYR A 1 106 ? 3.955 0.264 -17.082 1.00 96.62 106 TYR A N 1
ATOM 862 C CA . TYR A 1 106 ? 4.323 1.577 -16.571 1.00 96.62 106 TYR A CA 1
ATOM 863 C C . TYR A 1 106 ? 3.576 2.676 -17.336 1.00 96.62 106 TYR A C 1
ATOM 865 O O . TYR A 1 106 ? 3.272 2.515 -18.518 1.00 96.62 106 TYR A O 1
ATOM 873 N N . GLY A 1 107 ? 3.289 3.786 -16.671 1.00 94.75 107 GLY A N 1
ATOM 874 C CA . GLY A 1 107 ? 2.593 4.951 -17.200 1.00 94.75 107 GLY A CA 1
ATOM 875 C C . GLY A 1 107 ? 1.359 5.341 -16.398 1.00 94.75 107 GLY A C 1
ATOM 876 O O . GLY A 1 107 ? 0.975 4.668 -15.450 1.00 94.75 107 GLY A O 1
ATOM 877 N N . HIS A 1 108 ? 0.712 6.425 -16.801 1.00 91.06 108 HIS A N 1
ATOM 878 C CA . HIS A 1 108 ? -0.516 6.920 -16.196 1.00 91.06 108 HIS A CA 1
ATOM 879 C C . HIS A 1 108 ? -1.423 7.504 -17.288 1.00 91.06 108 HIS A C 1
ATOM 881 O O . HIS A 1 108 ? -0.946 8.287 -18.120 1.00 91.06 108 HIS A O 1
ATOM 887 N N . PRO A 1 109 ? -2.721 7.140 -17.321 1.00 83.06 109 PRO A N 1
ATOM 888 C CA . PRO A 1 109 ? -3.596 7.506 -18.432 1.00 83.06 109 PRO A CA 1
ATOM 889 C C . PRO A 1 109 ? -3.688 9.011 -18.731 1.00 83.06 109 PRO A C 1
ATOM 891 O O . PRO A 1 109 ? -3.553 9.368 -19.902 1.00 83.06 109 PRO A O 1
ATOM 894 N N . PRO A 1 110 ? -3.833 9.905 -17.732 1.00 87.56 110 PRO A N 1
ATOM 895 C CA . PRO A 1 110 ? -3.853 11.352 -17.955 1.00 87.56 110 PRO A CA 1
ATOM 896 C C . PRO A 1 110 ? -2.643 11.933 -18.697 1.00 87.56 110 PRO A C 1
ATOM 898 O O . PRO A 1 110 ? -2.804 12.919 -19.410 1.00 87.56 110 PRO A O 1
ATOM 901 N N . TRP A 1 111 ? -1.447 11.344 -18.573 1.00 85.12 111 TRP A N 1
ATOM 902 C CA . TRP A 1 111 ? -0.251 11.843 -19.270 1.00 85.12 111 TRP A CA 1
ATOM 903 C C . TRP A 1 111 ? -0.028 11.196 -20.636 1.00 85.12 111 TRP A C 1
ATOM 905 O O . TRP A 1 111 ? 0.842 11.642 -21.377 1.00 85.12 111 TRP A O 1
ATOM 915 N N . GLN A 1 112 ? -0.769 10.129 -20.965 1.00 92.31 112 GLN A N 1
ATOM 916 C CA . GLN A 1 112 ? -0.533 9.310 -22.161 1.00 92.31 112 GLN A CA 1
ATOM 917 C C . GLN A 1 112 ? 0.932 8.840 -22.267 1.00 92.31 112 GLN A C 1
ATOM 919 O O . GLN A 1 112 ? 1.538 8.831 -23.335 1.00 92.31 112 GLN A O 1
ATOM 924 N N . GLY A 1 113 ? 1.522 8.460 -21.138 1.00 95.06 113 GLY A N 1
ATOM 925 C CA . GLY A 1 113 ? 2.938 8.124 -21.006 1.00 95.06 113 GLY A CA 1
ATOM 926 C C . GLY A 1 113 ? 3.272 7.807 -19.555 1.00 95.06 113 GLY A C 1
ATOM 927 O O . GLY A 1 113 ? 2.371 7.483 -18.783 1.00 95.06 113 GLY A O 1
ATOM 928 N N . GLY A 1 114 ? 4.540 7.904 -19.170 1.00 95.19 114 GLY A N 1
ATOM 929 C CA . GLY A 1 114 ? 4.978 7.715 -17.788 1.00 95.19 114 GLY A CA 1
ATOM 930 C C . GLY A 1 114 ? 6.331 8.337 -17.506 1.00 95.19 114 GLY A C 1
ATOM 931 O O . GLY A 1 114 ? 7.156 8.472 -18.410 1.00 95.19 114 GLY A O 1
ATOM 932 N N . HIS A 1 115 ? 6.563 8.677 -16.246 1.00 96.56 115 HIS A N 1
ATOM 933 C CA . HIS A 1 115 ? 7.858 9.113 -15.761 1.00 96.56 115 HIS A CA 1
ATOM 934 C C . HIS A 1 115 ? 8.661 7.932 -15.229 1.00 96.56 115 HIS A C 1
ATOM 936 O O . HIS A 1 115 ? 8.149 7.070 -14.504 1.00 96.56 115 HIS A O 1
ATOM 942 N N . LEU A 1 116 ? 9.945 7.923 -15.574 1.00 97.75 116 LEU A N 1
ATOM 943 C CA . LEU A 1 116 ? 10.932 7.006 -15.025 1.00 97.75 116 LEU A CA 1
ATOM 944 C C . LEU A 1 116 ? 11.990 7.812 -14.271 1.00 97.75 116 LEU A C 1
ATOM 946 O O . LEU A 1 116 ? 12.561 8.764 -14.803 1.00 97.75 116 LEU A O 1
ATOM 950 N N . LEU A 1 117 ? 12.275 7.403 -13.037 1.00 97.88 117 LEU A N 1
ATOM 951 C CA . LEU A 1 117 ? 13.452 7.840 -12.298 1.00 97.88 117 LEU A CA 1
ATOM 952 C C . LEU A 1 117 ? 14.674 7.116 -12.861 1.00 97.88 117 LEU A C 1
ATOM 954 O O . LEU A 1 117 ? 14.703 5.885 -12.898 1.00 97.88 117 LEU A O 1
ATOM 958 N N . LEU A 1 118 ? 15.694 7.865 -13.254 1.00 98.06 118 LEU A N 1
ATOM 959 C CA . LEU A 1 118 ? 16.968 7.352 -13.742 1.00 98.06 118 LEU A CA 1
ATOM 960 C C . LEU A 1 118 ? 18.008 7.317 -12.616 1.00 98.06 118 LEU A C 1
ATOM 962 O O . LEU A 1 118 ? 17.940 8.076 -11.651 1.00 98.06 118 LEU A O 1
ATOM 966 N N . ALA A 1 119 ? 19.006 6.441 -12.735 1.00 97.50 119 ALA A N 1
ATOM 967 C CA . ALA A 1 119 ? 19.975 6.169 -11.673 1.00 97.50 119 ALA A CA 1
ATOM 968 C C . ALA A 1 119 ? 20.924 7.334 -11.360 1.00 97.50 119 ALA A C 1
ATOM 970 O O . ALA A 1 119 ? 21.633 7.293 -10.357 1.00 97.50 119 ALA A O 1
ATOM 971 N N . TYR A 1 120 ? 20.942 8.377 -12.194 1.00 96.12 120 TYR A N 1
ATOM 972 C CA . TYR A 1 120 ? 21.643 9.630 -11.895 1.00 96.12 120 TYR A CA 1
ATOM 973 C C . TYR A 1 120 ? 20.796 10.622 -11.078 1.00 96.12 120 TYR A C 1
ATOM 975 O O . TYR A 1 120 ? 21.282 11.700 -10.748 1.00 96.12 120 TYR A O 1
ATOM 983 N N . GLY A 1 121 ? 19.545 10.274 -10.757 1.00 96.44 121 GLY A N 1
ATOM 984 C CA . GLY A 1 121 ? 18.623 11.077 -9.952 1.00 96.44 121 GLY A CA 1
ATOM 985 C C . GLY A 1 121 ? 17.647 11.940 -10.755 1.00 96.44 121 GLY A C 1
ATOM 986 O O . GLY A 1 121 ? 16.753 12.536 -10.161 1.00 96.44 121 GLY A O 1
ATOM 987 N N . GLY A 1 122 ? 17.787 12.010 -12.082 1.00 97.44 122 GLY A N 1
ATOM 988 C CA . GLY A 1 122 ? 16.828 12.706 -12.941 1.00 97.44 122 GLY A CA 1
ATOM 989 C C . GLY A 1 122 ? 15.557 11.897 -13.182 1.00 97.44 122 GLY A C 1
ATOM 990 O O . GLY A 1 122 ? 15.585 10.668 -13.196 1.00 97.44 122 GLY A O 1
ATOM 991 N N . VAL A 1 123 ? 14.448 12.599 -13.392 1.00 96.88 123 VAL A N 1
ATOM 992 C CA . VAL A 1 123 ? 13.163 12.015 -13.786 1.00 96.88 123 VAL A CA 1
ATOM 993 C C . VAL A 1 123 ? 12.873 12.444 -15.216 1.00 96.88 123 V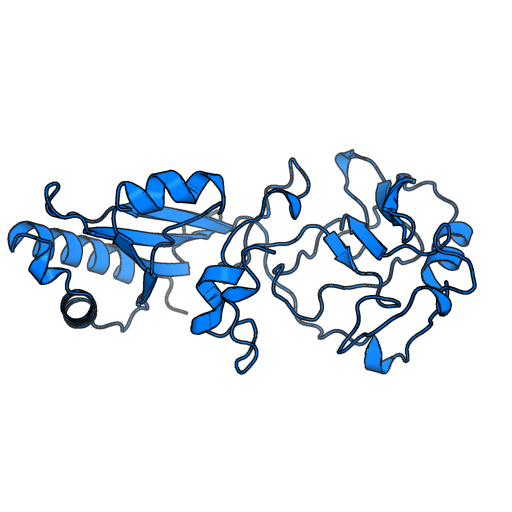AL A C 1
ATOM 995 O O . VAL A 1 123 ? 12.889 13.637 -15.515 1.00 96.88 123 VAL A O 1
ATOM 998 N N . GLU A 1 124 ? 12.607 11.479 -16.090 1.00 96.88 124 GLU A N 1
ATOM 999 C CA . GLU A 1 124 ? 12.304 11.728 -17.500 1.00 96.88 124 GLU A CA 1
ATOM 1000 C C . GLU A 1 124 ? 10.917 11.206 -17.863 1.00 96.88 124 GLU A C 1
ATOM 1002 O O . GLU A 1 124 ? 10.502 10.137 -17.411 1.00 96.88 124 GLU A O 1
ATOM 1007 N N . PHE A 1 125 ? 10.205 11.971 -18.692 1.00 97.06 125 PHE A N 1
ATOM 1008 C CA . PHE A 1 125 ? 8.919 11.575 -19.252 1.00 97.06 125 PHE A CA 1
ATOM 1009 C C . PHE A 1 125 ? 9.110 10.824 -20.569 1.00 97.06 125 PHE A C 1
ATOM 1011 O O . PHE A 1 125 ? 9.797 11.291 -21.478 1.00 97.06 125 PHE A O 1
ATOM 1018 N N . PHE A 1 126 ? 8.416 9.700 -20.696 1.00 96.19 126 PHE A N 1
ATOM 1019 C CA . PHE A 1 126 ? 8.347 8.895 -21.905 1.00 96.19 126 PHE A CA 1
ATOM 1020 C C . PHE A 1 126 ? 6.883 8.797 -22.342 1.00 96.19 126 PHE A C 1
ATOM 1022 O O . PHE A 1 126 ? 6.037 8.272 -21.614 1.00 96.19 126 PHE A O 1
ATOM 1029 N N . SER A 1 127 ? 6.565 9.290 -23.539 1.00 95.88 127 SER A N 1
ATOM 1030 C CA . SER A 1 127 ? 5.207 9.190 -24.086 1.00 95.88 127 SER A CA 1
ATOM 1031 C C . SER A 1 127 ? 4.882 7.757 -24.519 1.00 95.88 127 SER A C 1
ATOM 1033 O O . SER A 1 127 ? 5.772 6.931 -24.746 1.00 95.88 127 SER A O 1
ATOM 1035 N N . ASN A 1 128 ? 3.598 7.462 -24.707 1.00 93.62 128 ASN A N 1
ATOM 1036 C CA . ASN A 1 128 ? 3.105 6.230 -25.333 1.00 93.62 128 ASN A CA 1
ATOM 1037 C C . ASN A 1 128 ? 3.565 6.036 -26.798 1.00 93.62 128 ASN A C 1
ATOM 1039 O O . ASN A 1 128 ? 3.390 4.942 -27.343 1.00 93.62 128 ASN A O 1
ATOM 1043 N N . GLU A 1 129 ? 4.149 7.067 -27.416 1.00 95.00 129 GLU A N 1
ATOM 1044 C CA . GLU A 1 129 ? 4.754 7.052 -28.756 1.00 95.00 129 GLU A CA 1
ATOM 1045 C C . GLU A 1 129 ? 6.263 6.763 -28.734 1.00 95.00 129 GLU A C 1
ATOM 1047 O O . GLU A 1 129 ? 6.876 6.588 -29.789 1.00 95.00 129 GLU A O 1
ATOM 1052 N N . THR A 1 130 ? 6.874 6.689 -27.546 1.00 96.38 130 THR A N 1
ATOM 1053 C CA . THR A 1 130 ? 8.290 6.336 -27.391 1.00 96.38 130 THR A CA 1
ATOM 1054 C C . THR A 1 130 ? 8.592 5.046 -28.146 1.00 96.38 130 THR A C 1
ATOM 1056 O O . THR A 1 130 ? 7.917 4.029 -27.962 1.00 96.38 130 THR A O 1
ATOM 1059 N N . SER A 1 131 ? 9.638 5.079 -28.978 1.00 96.81 131 SER A N 1
ATOM 1060 C CA . SER A 1 131 ? 10.038 3.921 -29.776 1.00 96.81 131 SER A CA 1
ATOM 1061 C C . SER A 1 131 ? 10.225 2.683 -28.887 1.00 96.81 131 SER A C 1
ATOM 1063 O O . SER A 1 131 ? 10.995 2.741 -27.919 1.00 96.81 131 SER A O 1
ATOM 1065 N N . PRO A 1 132 ? 9.612 1.533 -29.231 1.00 96.62 132 PRO A N 1
ATOM 1066 C CA . PRO A 1 132 ? 9.800 0.292 -28.486 1.00 96.62 132 PRO A CA 1
ATOM 1067 C C . PRO A 1 132 ? 11.270 -0.118 -28.353 1.00 96.62 132 PRO A C 1
ATOM 1069 O O . PRO A 1 132 ? 11.634 -0.790 -27.395 1.00 96.62 132 PRO A O 1
ATOM 1072 N N . GLU A 1 133 ? 12.124 0.287 -29.296 1.00 97.38 133 GLU A N 1
ATOM 1073 C CA . GLU A 1 133 ? 13.563 0.018 -29.253 1.00 97.38 133 GLU A CA 1
ATOM 1074 C C . GLU A 1 133 ? 14.265 0.771 -28.113 1.00 97.38 133 GLU A C 1
ATOM 1076 O O . GLU A 1 133 ? 15.154 0.221 -27.468 1.00 97.38 133 GLU A O 1
ATOM 1081 N N . ILE A 1 134 ? 13.828 1.994 -27.797 1.00 96.25 134 ILE A N 1
ATOM 1082 C CA . ILE A 1 134 ? 14.349 2.753 -26.652 1.00 96.25 134 ILE A CA 1
ATOM 1083 C C . ILE A 1 134 ? 13.987 2.033 -25.347 1.00 96.25 134 ILE A C 1
ATOM 1085 O O . ILE A 1 134 ? 14.859 1.778 -24.518 1.00 96.25 134 ILE A O 1
ATOM 1089 N N . LEU A 1 135 ? 12.722 1.628 -25.190 1.00 96.81 135 LEU A N 1
ATOM 1090 C CA . LEU A 1 135 ? 12.260 0.918 -23.991 1.00 96.81 135 LEU A CA 1
ATOM 1091 C C . LEU A 1 135 ? 12.933 -0.452 -23.838 1.00 96.81 135 LEU A C 1
ATOM 1093 O O . LEU A 1 135 ? 13.317 -0.821 -22.732 1.00 96.81 135 LEU A O 1
ATOM 1097 N N . LYS A 1 136 ? 13.165 -1.176 -24.941 1.00 96.94 136 LYS A N 1
ATOM 1098 C CA . LYS A 1 136 ? 13.940 -2.427 -24.928 1.00 96.94 136 LYS A CA 1
ATOM 1099 C C . LYS A 1 136 ? 15.368 -2.217 -24.432 1.00 96.94 136 LYS A C 1
ATOM 1101 O O . LYS A 1 136 ? 15.850 -3.029 -23.648 1.00 96.94 136 LYS A O 1
ATOM 1106 N N . ARG A 1 137 ? 16.037 -1.133 -24.842 1.00 96.38 137 ARG A N 1
ATOM 1107 C CA . ARG A 1 137 ? 17.394 -0.810 -24.370 1.00 96.38 137 ARG A CA 1
ATOM 1108 C C . ARG A 1 137 ? 17.425 -0.522 -22.873 1.00 96.38 137 ARG A C 1
ATOM 1110 O O . ARG A 1 137 ? 18.305 -1.039 -22.193 1.00 96.38 137 ARG A O 1
ATOM 1117 N N . PHE A 1 138 ? 16.450 0.224 -22.352 1.00 96.88 138 PHE A N 1
ATOM 1118 C CA . PHE A 1 138 ? 16.309 0.441 -20.907 1.00 96.88 138 PHE A CA 1
ATOM 1119 C C . PHE A 1 138 ? 15.977 -0.849 -20.149 1.00 96.88 138 PHE A C 1
ATOM 1121 O O . PHE A 1 138 ? 16.546 -1.103 -19.089 1.00 96.88 138 PHE A O 1
ATOM 1128 N N . ALA A 1 139 ? 15.086 -1.681 -20.688 1.00 96.06 139 ALA A N 1
ATOM 1129 C CA . ALA A 1 139 ? 14.704 -2.955 -20.086 1.00 96.06 139 ALA A CA 1
ATOM 1130 C C . ALA A 1 139 ? 15.857 -3.970 -20.059 1.00 96.06 139 ALA A C 1
ATOM 1132 O O . ALA A 1 139 ? 15.903 -4.802 -19.166 1.00 96.06 139 ALA A O 1
ATOM 1133 N N . ALA A 1 140 ? 16.783 -3.904 -21.020 1.00 95.81 140 ALA A N 1
ATOM 1134 C CA . ALA A 1 140 ? 17.943 -4.788 -21.112 1.00 95.81 140 ALA A CA 1
ATOM 1135 C C . ALA A 1 140 ? 19.220 -4.204 -20.476 1.00 95.81 140 ALA A C 1
ATOM 1137 O O . ALA A 1 140 ? 20.275 -4.838 -20.538 1.00 95.81 140 ALA A O 1
ATOM 1138 N N . ALA A 1 141 ? 19.160 -3.000 -19.895 1.00 97.06 141 ALA A N 1
ATOM 1139 C CA . ALA A 1 141 ? 20.336 -2.330 -19.353 1.00 97.06 141 ALA A CA 1
ATOM 1140 C C . ALA A 1 141 ? 20.944 -3.127 -18.177 1.00 97.06 141 ALA A C 1
ATOM 1142 O O . ALA A 1 141 ? 20.204 -3.600 -17.311 1.00 97.06 141 ALA A O 1
ATOM 1143 N N . PRO A 1 142 ? 22.279 -3.288 -18.123 1.00 97.06 142 PRO A N 1
ATOM 1144 C CA . PRO A 1 142 ? 22.952 -4.018 -17.058 1.00 97.06 142 PRO A CA 1
ATOM 1145 C C . PRO A 1 142 ? 22.905 -3.266 -15.712 1.00 97.06 142 PRO A C 1
ATOM 1147 O O . PRO A 1 142 ? 22.843 -2.034 -15.703 1.00 97.06 142 PRO A O 1
ATOM 1150 N N . PRO A 1 143 ? 23.006 -3.982 -14.575 1.00 97.12 143 PRO A N 1
ATOM 1151 C CA . PRO A 1 143 ? 23.196 -5.434 -14.471 1.00 97.12 143 PRO A CA 1
ATOM 1152 C C . PRO A 1 143 ? 21.941 -6.228 -14.849 1.00 97.12 143 PRO A C 1
ATOM 1154 O 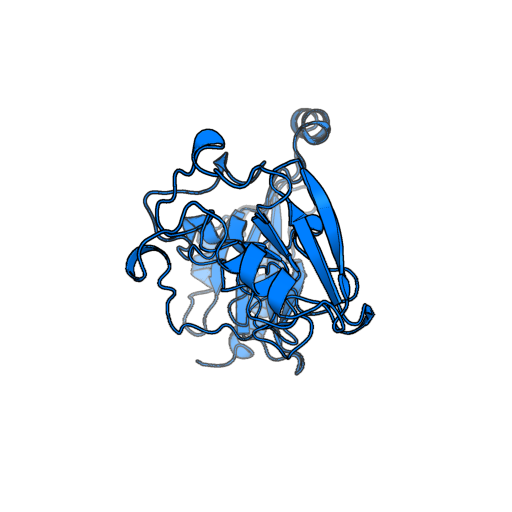O . PRO A 1 143 ? 20.837 -5.733 -14.705 1.00 97.12 143 PRO A O 1
ATOM 1157 N N . ILE A 1 144 ? 22.114 -7.464 -15.321 1.00 96.00 144 ILE A N 1
ATOM 1158 C CA . ILE A 1 144 ? 21.006 -8.366 -15.667 1.00 96.00 144 ILE A CA 1
ATOM 1159 C C . ILE A 1 144 ? 20.999 -9.507 -14.639 1.00 96.00 144 ILE A C 1
ATOM 1161 O O . ILE A 1 144 ? 21.904 -10.346 -14.675 1.00 96.00 144 ILE A O 1
ATOM 1165 N N . PRO A 1 145 ? 20.046 -9.533 -13.694 1.00 95.62 145 PRO A N 1
ATOM 1166 C CA . PRO A 1 145 ? 19.909 -10.625 -12.735 1.00 95.62 145 PRO A CA 1
ATOM 1167 C C . PRO A 1 145 ? 19.393 -11.899 -13.409 1.00 95.62 145 PRO A C 1
ATOM 1169 O O . PRO A 1 145 ? 18.925 -11.888 -14.550 1.00 95.62 145 PRO A O 1
ATOM 1172 N N . THR A 1 146 ? 19.442 -13.019 -12.692 1.00 95.50 146 THR A N 1
ATOM 1173 C CA . THR A 1 146 ? 18.840 -14.263 -13.185 1.00 95.50 146 THR A CA 1
ATOM 1174 C C . THR A 1 146 ? 17.310 -14.174 -13.180 1.00 95.50 146 THR A C 1
ATOM 1176 O O . THR A 1 146 ? 16.711 -13.412 -12.418 1.00 95.50 146 THR A O 1
ATOM 1179 N N . ALA A 1 147 ? 16.649 -14.996 -14.001 1.00 94.25 147 ALA A N 1
ATOM 1180 C CA . ALA A 1 147 ? 15.186 -15.076 -14.013 1.00 94.25 147 ALA A CA 1
ATOM 1181 C C . ALA A 1 147 ? 14.607 -15.435 -12.630 1.00 94.25 147 ALA A C 1
ATOM 1183 O O . ALA A 1 147 ? 13.576 -14.899 -12.237 1.00 94.25 147 ALA A O 1
ATOM 1184 N N . GLU A 1 148 ? 15.301 -16.290 -11.874 1.00 94.81 148 GLU A N 1
ATOM 1185 C CA . GLU A 1 148 ? 14.924 -16.665 -10.507 1.00 94.81 148 GLU A CA 1
ATOM 1186 C C . GLU A 1 148 ? 14.982 -15.472 -9.542 1.00 94.81 148 GLU A C 1
ATOM 1188 O O . GLU A 1 148 ? 14.082 -15.290 -8.727 1.00 94.81 148 GLU A O 1
ATOM 1193 N N . GLN A 1 149 ? 16.004 -14.620 -9.658 1.00 94.50 149 GLN A N 1
ATOM 1194 C CA . GLN A 1 149 ? 16.138 -13.423 -8.826 1.00 94.50 149 GLN A CA 1
ATOM 1195 C C . GLN A 1 149 ? 15.021 -12.408 -9.086 1.00 94.50 149 GLN A C 1
ATOM 1197 O O . GLN A 1 149 ? 14.524 -11.786 -8.147 1.00 94.50 149 GLN A O 1
ATOM 1202 N N . MET A 1 150 ? 14.620 -12.259 -10.351 1.00 95.25 150 MET A N 1
ATOM 1203 C CA . MET A 1 150 ? 13.568 -11.329 -10.773 1.00 95.25 150 MET A CA 1
ATOM 1204 C C . MET A 1 150 ? 12.150 -11.872 -10.571 1.00 95.25 150 MET A C 1
ATOM 1206 O O . MET A 1 150 ? 11.191 -11.118 -10.750 1.00 95.25 150 MET A O 1
ATOM 1210 N N . ALA A 1 151 ? 12.001 -13.153 -10.226 1.00 94.81 151 ALA A N 1
ATOM 1211 C CA . ALA A 1 151 ? 10.703 -13.793 -10.100 1.00 94.81 151 ALA A CA 1
ATOM 1212 C C . ALA A 1 151 ? 9.827 -13.079 -9.061 1.00 94.81 151 ALA A C 1
ATOM 1214 O O . ALA A 1 151 ? 10.259 -12.767 -7.949 1.00 94.81 151 ALA A O 1
ATOM 1215 N N . VAL A 1 152 ? 8.569 -12.851 -9.434 1.00 93.75 152 VAL A N 1
ATOM 1216 C CA . VAL A 1 152 ? 7.536 -12.293 -8.559 1.00 93.75 152 VAL A CA 1
ATOM 1217 C C . VAL A 1 152 ? 6.404 -13.305 -8.406 1.00 93.75 152 VAL A C 1
ATOM 1219 O O . VAL A 1 152 ? 6.079 -13.997 -9.374 1.00 93.75 152 VAL A O 1
ATOM 1222 N N . PRO A 1 153 ? 5.775 -13.408 -7.225 1.00 93.25 153 PRO A N 1
ATOM 1223 C CA . PRO A 1 153 ? 4.584 -14.227 -7.061 1.00 93.25 153 PRO A CA 1
ATOM 1224 C C . PRO A 1 153 ? 3.445 -13.773 -7.984 1.00 93.25 153 PRO A C 1
ATOM 1226 O O . PRO A 1 153 ? 3.289 -12.587 -8.277 1.00 93.25 153 PRO A O 1
ATOM 1229 N N . GLU A 1 154 ? 2.562 -14.699 -8.359 1.00 91.12 154 GLU A N 1
ATOM 1230 C CA . GLU A 1 154 ? 1.346 -14.377 -9.126 1.00 91.12 154 GLU A CA 1
ATOM 1231 C C . GLU A 1 154 ? 0.293 -13.610 -8.311 1.00 91.12 154 GLU A C 1
ATOM 1233 O O . GLU A 1 154 ? -0.757 -13.239 -8.836 1.00 91.12 154 GLU A O 1
ATOM 1238 N N . LYS A 1 155 ? 0.581 -13.321 -7.036 1.00 93.06 155 LYS A N 1
ATOM 1239 C CA . LYS A 1 155 ? -0.305 -12.588 -6.133 1.00 93.06 155 LYS A CA 1
ATOM 1240 C C . LYS A 1 155 ? -0.781 -11.284 -6.780 1.00 93.06 155 LYS A C 1
ATOM 1242 O O . LYS A 1 155 ? -0.009 -10.520 -7.368 1.00 93.06 155 LYS A O 1
ATOM 1247 N N . ARG A 1 156 ? -2.080 -11.031 -6.658 1.00 93.06 156 ARG A N 1
ATOM 1248 C CA . ARG A 1 156 ? -2.728 -9.772 -7.024 1.00 93.06 156 ARG A CA 1
ATOM 1249 C C . ARG A 1 156 ? -3.431 -9.211 -5.803 1.00 93.06 156 ARG A C 1
ATOM 1251 O O . ARG A 1 156 ? -3.844 -9.959 -4.920 1.00 93.06 156 ARG A O 1
ATOM 1258 N N . PHE A 1 157 ? -3.519 -7.892 -5.765 1.00 95.56 157 PHE A N 1
ATOM 1259 C CA . PHE A 1 157 ? -4.211 -7.158 -4.723 1.00 95.56 157 PHE A CA 1
ATOM 1260 C C . PHE A 1 157 ? -5.418 -6.478 -5.352 1.00 95.56 157 PHE A C 1
ATOM 1262 O O . PHE A 1 157 ? -5.326 -5.946 -6.459 1.00 95.56 157 PHE A O 1
ATOM 1269 N N . GLU A 1 158 ? -6.545 -6.501 -4.656 1.00 95.94 158 GLU A N 1
ATOM 1270 C CA . GLU A 1 158 ? -7.677 -5.652 -5.001 1.00 95.94 158 GLU A CA 1
ATOM 1271 C C . GLU A 1 158 ? -7.400 -4.262 -4.440 1.00 95.94 158 GLU A C 1
ATOM 1273 O O . GLU A 1 158 ? -7.130 -4.132 -3.249 1.00 95.94 158 GLU A O 1
ATOM 1278 N N . THR A 1 159 ? -7.422 -3.238 -5.291 1.00 95.50 159 THR A N 1
ATOM 1279 C CA . THR A 1 159 ? -6.908 -1.901 -4.938 1.00 95.50 159 THR A CA 1
ATOM 1280 C C . THR A 1 159 ? -7.904 -0.772 -5.172 1.00 95.50 159 THR A C 1
ATOM 1282 O O . THR A 1 159 ? -7.586 0.388 -4.937 1.00 95.50 159 THR A O 1
ATOM 1285 N N . VAL A 1 160 ? -9.089 -1.072 -5.705 1.00 92.94 160 VAL A N 1
ATOM 1286 C CA . VAL A 1 160 ? -10.048 -0.048 -6.133 1.00 92.94 160 VAL A CA 1
ATOM 1287 C C . VAL A 1 160 ? -11.175 0.076 -5.122 1.00 92.94 160 VAL A C 1
ATOM 1289 O O . VAL A 1 160 ? -11.861 -0.899 -4.825 1.00 92.94 160 VAL A O 1
ATOM 1292 N N . GLY A 1 161 ? -11.405 1.308 -4.666 1.00 94.31 161 GLY A N 1
ATOM 1293 C CA . GLY A 1 161 ? -12.562 1.647 -3.848 1.00 94.31 161 GLY A CA 1
ATOM 1294 C C . GLY A 1 161 ? -12.464 1.143 -2.413 1.00 94.31 161 GLY A C 1
ATOM 1295 O O . GLY A 1 161 ? -13.490 0.768 -1.859 1.00 94.31 161 GLY A O 1
ATOM 1296 N N . PHE A 1 162 ? -11.268 1.119 -1.823 1.00 96.69 162 PHE A N 1
ATOM 1297 C CA . PHE A 1 162 ? -11.067 0.808 -0.407 1.00 96.69 162 PHE A CA 1
ATOM 1298 C C . PHE A 1 162 ? -10.553 2.035 0.334 1.00 96.69 162 PHE A C 1
ATOM 1300 O O . PHE A 1 162 ? -9.681 2.744 -0.167 1.00 96.69 162 PHE A O 1
ATOM 1307 N N . TYR A 1 163 ? -11.096 2.287 1.519 1.00 95.19 163 TYR A N 1
ATOM 1308 C CA . TYR A 1 163 ? -10.712 3.427 2.344 1.00 95.19 163 TYR A CA 1
ATOM 1309 C C . TYR A 1 163 ? -10.954 3.139 3.822 1.00 95.19 163 TYR A C 1
ATOM 1311 O O . TYR A 1 163 ? -11.847 2.374 4.195 1.00 95.19 163 TYR A O 1
ATOM 1319 N N . TRP A 1 164 ? -10.151 3.786 4.659 1.00 94.25 164 TRP A N 1
ATOM 1320 C CA . TRP A 1 164 ? -10.318 3.777 6.103 1.00 94.25 164 TRP A CA 1
ATOM 1321 C C . TRP A 1 164 ? -11.200 4.943 6.544 1.00 94.25 164 TRP A C 1
ATOM 1323 O O . TRP A 1 164 ? -11.032 6.071 6.083 1.00 94.25 164 TRP A O 1
ATOM 1333 N N . THR A 1 165 ? -12.120 4.679 7.465 1.00 94.31 165 THR A N 1
ATOM 1334 C CA . THR A 1 165 ? -12.827 5.715 8.229 1.00 94.31 165 THR A CA 1
ATOM 1335 C C . THR A 1 165 ? -12.537 5.551 9.704 1.00 94.31 165 THR A C 1
ATOM 1337 O O . THR A 1 165 ? -12.436 4.422 10.177 1.00 94.31 165 THR A O 1
ATOM 1340 N N . GLU A 1 166 ? -12.466 6.658 10.428 1.00 94.25 166 GLU A N 1
ATOM 1341 C CA . GLU A 1 166 ? -12.259 6.654 11.871 1.00 94.25 166 GLU A CA 1
ATOM 1342 C C . GLU A 1 166 ? -13.574 6.891 12.615 1.00 94.25 166 GLU A C 1
ATOM 1344 O O . GLU A 1 166 ? -14.407 7.695 12.191 1.00 94.25 166 GLU A O 1
ATOM 1349 N N . VAL A 1 167 ? -13.755 6.189 13.731 1.00 95.38 167 VAL A N 1
ATOM 1350 C CA . VAL A 1 167 ? -14.824 6.444 14.696 1.00 95.38 167 VAL A CA 1
ATOM 1351 C C . VAL A 1 167 ? -14.183 6.629 16.062 1.00 95.38 167 VAL A C 1
ATOM 1353 O O . VAL A 1 167 ? -13.659 5.679 16.645 1.00 95.38 167 VAL A O 1
ATOM 1356 N N . ALA A 1 168 ? -14.232 7.859 16.569 1.00 94.25 168 ALA A N 1
ATOM 1357 C CA . ALA A 1 168 ? -13.801 8.167 17.923 1.00 94.25 168 ALA A CA 1
ATOM 1358 C C . ALA A 1 168 ? -14.705 7.460 18.942 1.00 94.25 168 ALA A C 1
ATOM 1360 O O . ALA A 1 168 ? -15.932 7.463 18.811 1.00 94.25 168 ALA A O 1
ATOM 1361 N N . LEU A 1 169 ? -14.090 6.873 19.963 1.00 94.25 169 LEU A N 1
ATOM 1362 C CA . LEU A 1 169 ? -14.786 6.313 21.113 1.00 94.25 169 LEU A CA 1
ATOM 1363 C C . LEU A 1 169 ? -14.800 7.340 22.248 1.00 94.25 169 LEU A C 1
ATOM 1365 O O . LEU A 1 169 ? -13.971 8.248 22.306 1.00 94.25 169 LEU A O 1
ATOM 1369 N N . GLN A 1 170 ? -15.766 7.214 23.151 1.00 92.75 170 GLN A N 1
ATOM 1370 C CA . GLN A 1 170 ? -15.868 8.099 24.304 1.00 92.75 170 GLN A CA 1
ATOM 1371 C C . GLN A 1 170 ? -14.707 7.831 25.263 1.00 92.75 170 GLN A C 1
ATOM 1373 O O . GLN A 1 170 ? -14.416 6.681 25.582 1.00 92.75 170 GLN A O 1
ATOM 1378 N N . SER A 1 171 ? -14.075 8.890 25.748 1.00 87.00 171 SER A N 1
ATOM 1379 C CA . SER A 1 171 ? -13.083 8.854 26.820 1.00 87.00 171 SER A CA 1
ATOM 1380 C C . SER A 1 171 ? -13.260 10.083 27.701 1.00 87.00 171 SER A C 1
ATOM 1382 O O . SER A 1 171 ? -13.909 11.056 27.302 1.00 87.00 171 SER A O 1
ATOM 1384 N N . ASP A 1 172 ? -12.708 10.045 28.908 1.00 83.75 172 ASP A N 1
ATOM 1385 C CA . ASP A 1 172 ? -12.631 11.232 29.753 1.00 83.75 172 ASP A CA 1
ATOM 1386 C C . ASP A 1 172 ? -11.771 12.309 29.046 1.00 83.75 172 ASP A C 1
ATOM 1388 O O . ASP A 1 172 ? -10.621 12.027 28.693 1.00 83.75 172 ASP A O 1
ATOM 1392 N N . PRO A 1 173 ? -12.300 13.522 28.787 1.00 76.31 173 PRO A N 1
ATOM 1393 C CA . PRO A 1 173 ? -11.560 14.591 28.113 1.00 76.31 173 PRO A CA 1
ATOM 1394 C C . PRO A 1 173 ? -10.343 15.099 28.902 1.00 76.31 173 PRO A C 1
ATOM 1396 O O . PRO A 1 173 ? -9.426 15.658 28.286 1.00 76.31 173 PRO A O 1
ATOM 1399 N N . GLU A 1 174 ? -10.325 14.895 30.222 1.00 79.12 174 GLU A N 1
ATOM 1400 C CA . GLU A 1 174 ? -9.202 15.228 31.106 1.00 79.12 174 GLU A CA 1
ATOM 1401 C C . GLU A 1 174 ? -8.116 14.140 31.096 1.00 79.12 174 GLU A C 1
ATOM 1403 O O . GLU A 1 174 ? -6.995 14.366 31.553 1.00 79.12 174 GLU A O 1
ATOM 1408 N N . ASN A 1 175 ? -8.408 12.957 30.544 1.00 79.44 175 ASN A N 1
ATOM 1409 C CA . ASN A 1 175 ? -7.408 11.916 30.367 1.00 79.44 175 ASN A CA 1
ATOM 1410 C C . ASN A 1 175 ? -6.512 12.235 29.161 1.00 79.44 175 ASN A C 1
ATOM 1412 O O . ASN A 1 175 ? -6.953 12.705 28.110 1.00 79.44 175 ASN A O 1
ATOM 1416 N N . ASN A 1 176 ? -5.228 11.910 29.288 1.00 83.25 176 ASN A N 1
ATOM 1417 C CA . ASN A 1 176 ? -4.271 12.006 28.188 1.00 83.25 176 ASN A CA 1
ATOM 1418 C C . ASN A 1 176 ? -4.434 10.884 27.158 1.00 83.25 176 ASN A C 1
ATOM 1420 O O . ASN A 1 176 ? -3.683 10.844 26.192 1.00 83.25 176 ASN A O 1
ATOM 1424 N N . THR A 1 177 ? -5.391 9.982 27.353 1.00 86.69 177 THR A N 1
ATOM 1425 C CA . THR A 1 177 ? -5.610 8.812 26.511 1.00 86.69 177 THR A CA 1
ATOM 1426 C C . THR A 1 177 ? -6.952 8.918 25.804 1.00 86.69 177 THR A C 1
ATOM 1428 O O . THR A 1 177 ? -7.990 9.050 26.453 1.00 86.69 177 THR A O 1
ATOM 1431 N N . SER A 1 178 ? -6.938 8.818 24.480 1.00 88.69 178 SER A N 1
ATOM 1432 C CA . SER A 1 178 ? -8.129 8.682 23.651 1.00 88.69 178 SER A CA 1
ATOM 1433 C C . SER A 1 178 ? -8.130 7.340 22.932 1.00 88.69 178 SER A C 1
ATOM 1435 O O . SER A 1 178 ? -7.094 6.705 22.737 1.00 88.69 178 SER A O 1
ATOM 1437 N N . TYR A 1 179 ? -9.320 6.908 22.537 1.00 92.69 179 TYR A N 1
ATOM 1438 C CA . TYR A 1 179 ? -9.526 5.642 21.855 1.00 92.69 179 TYR A CA 1
ATOM 1439 C C . TYR A 1 179 ? -10.355 5.870 20.606 1.00 92.69 179 TYR A C 1
ATOM 1441 O O . TYR A 1 179 ? -11.259 6.708 20.583 1.00 92.69 179 TYR A O 1
ATOM 1449 N N . PHE A 1 180 ? -10.077 5.095 19.574 1.00 93.94 180 PHE A N 1
ATOM 1450 C CA . PHE A 1 180 ? -10.845 5.132 18.342 1.00 93.94 180 PHE A CA 1
ATOM 1451 C C . PHE A 1 180 ? -10.764 3.785 17.641 1.00 93.94 180 PHE A C 1
ATOM 1453 O O . PHE A 1 180 ? -9.931 2.937 17.966 1.00 93.94 180 PHE A O 1
ATOM 1460 N N . VAL A 1 181 ? -11.640 3.593 16.663 1.00 95.44 181 VAL A N 1
ATOM 1461 C CA . VAL A 1 181 ? -11.516 2.488 15.721 1.00 95.44 181 VAL A CA 1
ATOM 1462 C C . VAL A 1 181 ? -11.313 2.995 14.308 1.00 95.44 181 VAL A C 1
ATOM 1464 O O . VAL A 1 181 ? -11.975 3.939 13.873 1.00 95.44 181 VAL A O 1
ATOM 1467 N N . ARG A 1 182 ? -10.427 2.328 13.571 1.00 94.88 182 ARG A N 1
ATOM 1468 C CA . ARG A 1 182 ? -10.351 2.437 12.116 1.00 94.88 182 ARG A CA 1
ATOM 1469 C C . ARG A 1 182 ? -11.185 1.329 11.505 1.00 94.88 182 ARG A C 1
ATOM 1471 O O . ARG A 1 182 ? -11.151 0.180 11.934 1.00 94.88 182 ARG A O 1
ATOM 1478 N N . ILE A 1 183 ? -11.955 1.692 10.494 1.00 95.88 183 ILE A N 1
ATOM 1479 C CA . ILE A 1 183 ? -12.876 0.802 9.805 1.00 95.88 183 ILE A CA 1
ATOM 1480 C C . ILE A 1 183 ? -12.528 0.803 8.324 1.00 95.88 183 ILE A C 1
ATOM 1482 O O . ILE A 1 183 ? -12.653 1.839 7.666 1.00 95.88 183 ILE A O 1
ATOM 1486 N N . LEU A 1 184 ? -12.122 -0.351 7.801 1.00 95.94 184 LEU A N 1
ATOM 1487 C CA . LEU A 1 184 ? -11.880 -0.530 6.377 1.00 95.94 184 LEU A CA 1
ATOM 1488 C C . LEU A 1 184 ? -13.211 -0.788 5.691 1.00 95.94 184 LEU A C 1
ATOM 1490 O O . LEU A 1 184 ? -13.944 -1.712 6.058 1.00 95.94 184 LEU A O 1
ATOM 1494 N N . LYS A 1 185 ? -13.505 0.012 4.671 1.00 95.94 185 LYS A N 1
ATOM 1495 C CA . LYS A 1 185 ? -14.715 -0.122 3.866 1.00 95.94 185 LYS A CA 1
ATOM 1496 C C . LYS A 1 185 ? -14.377 -0.258 2.397 1.00 95.94 185 LYS A C 1
ATOM 1498 O O . LYS A 1 185 ? -13.351 0.238 1.935 1.00 95.94 185 LYS A O 1
ATOM 1503 N N . ASN A 1 186 ? -15.276 -0.903 1.663 1.00 95.19 186 ASN A N 1
ATOM 1504 C CA . ASN A 1 186 ? -15.284 -0.832 0.207 1.00 95.19 186 ASN A CA 1
ATOM 1505 C C . ASN A 1 186 ? -16.207 0.294 -0.301 1.00 95.19 186 ASN A C 1
ATOM 1507 O O . ASN A 1 186 ? -16.975 0.892 0.449 1.00 95.19 186 ASN A O 1
ATOM 1511 N N . GLN A 1 187 ? -16.200 0.526 -1.612 1.00 93.62 187 GLN A N 1
ATOM 1512 C CA . GLN A 1 187 ? -17.034 1.515 -2.307 1.00 93.62 187 GLN A CA 1
ATOM 1513 C C . GLN A 1 187 ? -18.549 1.338 -2.099 1.00 93.62 187 GLN A C 1
ATOM 1515 O O . GLN A 1 187 ? -19.313 2.278 -2.297 1.00 93.62 187 GLN A O 1
ATOM 1520 N N . LYS A 1 188 ? -18.997 0.147 -1.678 1.00 94.00 188 LYS A N 1
ATOM 1521 C CA . LYS A 1 188 ? -20.394 -0.146 -1.324 1.00 94.00 188 LYS A CA 1
ATOM 1522 C C . LYS A 1 188 ? -20.692 0.111 0.160 1.00 94.00 188 LYS A C 1
ATOM 1524 O O . LYS A 1 188 ? -21.735 -0.318 0.640 1.00 94.00 188 LYS A O 1
ATOM 1529 N N . GLN A 1 189 ? -19.790 0.781 0.883 1.00 92.88 189 GLN A N 1
ATOM 1530 C CA . GLN A 1 189 ? -19.857 1.037 2.328 1.00 92.88 189 GLN A CA 1
ATOM 1531 C C . GLN A 1 189 ? -19.835 -0.231 3.199 1.00 92.88 189 GLN A C 1
ATOM 1533 O O . GLN A 1 189 ? -20.151 -0.161 4.385 1.00 92.88 189 GLN A O 1
ATOM 1538 N N . GLN A 1 190 ? -19.460 -1.389 2.647 1.00 94.12 190 GLN A N 1
ATOM 1539 C CA . GLN A 1 190 ? -19.419 -2.628 3.420 1.00 94.12 190 GLN A CA 1
ATOM 1540 C C . GLN A 1 190 ? -18.174 -2.649 4.308 1.00 94.12 190 GLN A C 1
ATOM 1542 O O . GLN A 1 190 ? -17.076 -2.375 3.820 1.00 94.12 190 GLN A O 1
ATOM 1547 N N . LEU A 1 191 ? -18.351 -2.992 5.586 1.00 95.12 191 LEU A N 1
ATOM 1548 C CA . LEU A 1 191 ? -17.262 -3.162 6.545 1.00 95.12 191 LEU A CA 1
ATOM 1549 C C . LEU A 1 191 ? -16.477 -4.447 6.261 1.00 95.12 191 LEU A C 1
ATOM 1551 O O . LEU A 1 191 ? -17.053 -5.533 6.213 1.00 95.12 191 LEU A O 1
ATOM 1555 N N . LEU A 1 192 ? -15.160 -4.312 6.115 1.00 93.94 192 LEU A N 1
ATOM 1556 C CA . LEU A 1 192 ? -14.244 -5.420 5.822 1.00 93.94 192 LEU A CA 1
ATOM 1557 C C . LEU A 1 192 ? -13.339 -5.773 7.002 1.00 93.94 192 LEU A C 1
ATOM 1559 O O . LEU A 1 192 ? -12.972 -6.934 7.175 1.00 93.94 192 LEU A O 1
ATOM 1563 N N . GLN A 1 193 ? -12.944 -4.763 7.776 1.00 93.50 193 GLN A N 1
ATOM 1564 C CA . GLN A 1 193 ? -12.020 -4.897 8.896 1.00 93.50 193 GLN A CA 1
ATOM 1565 C C . GLN A 1 193 ? -12.260 -3.762 9.888 1.00 93.50 193 GLN A C 1
ATOM 1567 O O . GLN A 1 193 ? -12.572 -2.638 9.485 1.00 93.50 193 GLN A O 1
ATOM 1572 N N . ILE A 1 194 ? -12.104 -4.064 11.173 1.00 95.25 194 ILE A N 1
ATOM 1573 C CA . ILE A 1 194 ? -12.114 -3.082 12.253 1.00 95.25 194 ILE A CA 1
ATOM 1574 C C . ILE A 1 194 ? -10.815 -3.234 13.037 1.00 95.25 194 ILE A C 1
ATOM 1576 O O . ILE A 1 194 ? -10.404 -4.341 13.384 1.00 95.25 194 ILE A O 1
ATOM 1580 N N . GLU A 1 195 ? -10.192 -2.105 13.334 1.00 94.00 195 GLU A N 1
ATOM 1581 C CA . GLU A 1 195 ? -8.972 -2.010 14.122 1.00 94.00 195 GLU A CA 1
ATOM 1582 C C . GLU A 1 195 ? -9.184 -1.051 15.271 1.00 94.00 195 GLU A C 1
ATOM 1584 O O . GLU A 1 195 ? -9.693 0.052 15.079 1.00 94.00 195 GLU A O 1
ATOM 1589 N N . PHE A 1 196 ? -8.802 -1.481 16.462 1.00 93.94 196 PHE A N 1
ATOM 1590 C CA . PHE A 1 196 ? -8.980 -0.742 17.693 1.00 93.94 196 PHE A CA 1
ATOM 1591 C C . PHE A 1 196 ? -7.658 -0.145 18.152 1.00 93.94 196 PHE A C 1
ATOM 1593 O O . PHE A 1 196 ? -6.669 -0.861 18.300 1.00 93.94 196 PHE A O 1
ATOM 1600 N N . TYR A 1 197 ? -7.668 1.167 18.374 1.00 92.12 197 TYR A N 1
ATOM 1601 C CA . TYR A 1 197 ? -6.480 1.961 18.629 1.00 92.12 197 TYR A CA 1
ATOM 1602 C C . TYR A 1 197 ? -6.559 2.744 19.935 1.00 92.12 197 TYR A C 1
ATOM 1604 O O . TYR A 1 197 ? -7.626 3.200 20.365 1.00 92.12 197 TYR A O 1
ATOM 1612 N N . LEU A 1 198 ? -5.375 2.949 20.503 1.00 90.62 198 LEU A N 1
ATOM 1613 C CA . LEU A 1 198 ? -5.079 3.866 21.593 1.00 90.62 198 LEU A CA 1
ATOM 1614 C C . LEU A 1 198 ? -4.301 5.058 21.040 1.00 90.62 198 LEU A C 1
ATOM 1616 O O . LEU A 1 198 ? -3.345 4.869 20.302 1.00 90.62 198 LEU A O 1
ATOM 1620 N N . SER A 1 199 ? -4.627 6.279 21.441 1.00 87.06 199 SER A N 1
ATOM 1621 C CA . SER A 1 199 ? -3.767 7.438 21.208 1.00 87.06 199 SER A CA 1
ATOM 1622 C C . SER A 1 199 ? -3.482 8.136 22.524 1.00 87.06 199 SER A C 1
ATOM 1624 O O . SER A 1 199 ? -4.388 8.400 23.313 1.00 87.06 199 SER A O 1
ATOM 1626 N N . THR A 1 200 ? -2.221 8.489 22.746 1.00 84.50 200 THR A N 1
ATOM 1627 C CA . THR A 1 200 ? -1.802 9.275 23.907 1.00 84.50 200 THR A CA 1
ATOM 1628 C C . THR A 1 200 ? -1.463 10.696 23.477 1.00 84.50 200 THR A C 1
ATOM 1630 O O . THR A 1 200 ? -0.813 10.922 22.454 1.00 84.50 200 THR A O 1
ATOM 1633 N N . ARG A 1 201 ? -1.934 11.688 24.237 1.00 76.62 201 ARG A N 1
ATOM 1634 C CA . ARG A 1 201 ? -1.573 13.086 24.011 1.00 76.62 201 ARG A CA 1
ATOM 1635 C C . ARG A 1 201 ? -0.064 13.228 24.213 1.00 76.62 201 ARG A C 1
ATOM 1637 O O . ARG A 1 201 ? 0.434 12.827 25.269 1.00 76.62 201 ARG A O 1
ATOM 1644 N N . PRO A 1 202 ? 0.666 13.795 23.239 1.00 71.31 202 PRO A N 1
ATOM 1645 C CA . PRO A 1 202 ? 2.076 14.074 23.427 1.00 71.31 202 PRO A CA 1
ATOM 1646 C C . PRO A 1 202 ? 2.284 15.035 24.596 1.00 71.31 202 PRO A C 1
ATOM 1648 O O . PRO A 1 202 ? 1.520 15.972 24.809 1.00 71.31 202 PRO A O 1
ATOM 1651 N N . THR A 1 203 ? 3.360 14.814 25.339 1.00 73.69 203 THR A N 1
ATOM 1652 C CA . THR A 1 203 ? 3.884 15.788 26.302 1.00 73.69 203 THR A CA 1
ATOM 1653 C C . THR A 1 203 ? 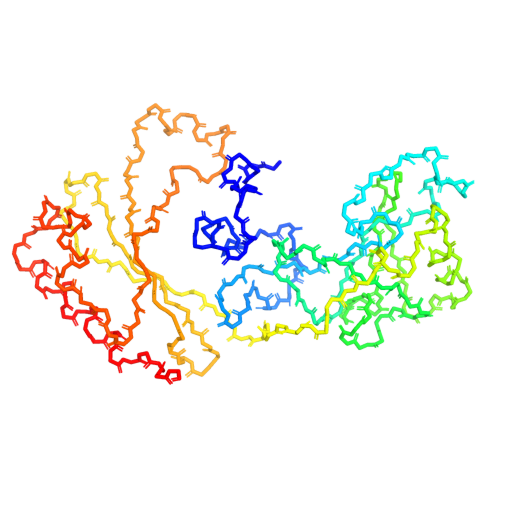4.416 17.031 25.579 1.00 73.69 203 THR A C 1
ATOM 1655 O O . THR A 1 203 ? 4.838 16.942 24.427 1.00 73.69 203 THR A O 1
ATOM 1658 N N . GLU A 1 204 ? 4.503 18.178 26.263 1.00 74.56 204 GLU A N 1
ATOM 1659 C CA . GLU A 1 204 ? 5.068 19.409 25.674 1.00 74.56 204 GLU A CA 1
ATOM 1660 C C . GLU A 1 204 ? 6.479 19.219 25.090 1.00 74.56 204 GLU A C 1
ATOM 1662 O O . GLU A 1 204 ? 6.862 19.889 24.132 1.00 74.56 204 GLU A O 1
ATOM 1667 N N . GLN A 1 205 ? 7.282 18.330 25.680 1.00 72.75 205 GLN A N 1
ATOM 1668 C CA . GLN A 1 205 ? 8.614 18.009 25.172 1.00 72.75 205 GLN A CA 1
ATOM 1669 C C . GLN A 1 205 ? 8.523 17.228 23.855 1.00 72.75 205 GLN A C 1
ATOM 1671 O O . GLN A 1 205 ? 9.188 17.578 22.885 1.00 72.75 205 GLN A O 1
ATOM 1676 N N . GLN A 1 206 ? 7.636 16.233 23.785 1.00 69.31 206 GLN A N 1
ATOM 1677 C CA . GLN A 1 206 ? 7.381 15.484 22.553 1.00 69.31 206 GLN A CA 1
ATOM 1678 C C . GLN A 1 206 ? 6.790 16.376 21.457 1.00 69.31 206 GLN A C 1
ATOM 1680 O O . GLN A 1 206 ? 7.119 16.194 20.292 1.00 69.31 206 GLN A O 1
ATOM 1685 N N . GLU A 1 207 ? 5.965 17.367 21.799 1.00 69.38 207 GLU A N 1
ATOM 1686 C CA . GLU A 1 207 ? 5.474 18.352 20.830 1.00 69.38 207 GLU A CA 1
ATOM 1687 C C . GLU A 1 207 ? 6.585 19.248 20.275 1.00 69.38 207 GLU A C 1
ATOM 1689 O O . GLU A 1 207 ? 6.578 19.564 19.084 1.00 69.38 207 GLU A O 1
ATOM 1694 N N . ARG A 1 208 ? 7.575 19.624 21.094 1.00 69.06 208 ARG A N 1
ATOM 1695 C CA . ARG A 1 208 ? 8.764 20.346 20.611 1.00 69.06 208 ARG A CA 1
ATOM 1696 C C . ARG A 1 208 ? 9.590 19.473 19.666 1.00 69.06 208 ARG A C 1
ATOM 1698 O O . ARG A 1 208 ? 9.998 19.937 18.599 1.00 69.06 208 ARG A O 1
ATOM 1705 N N . ASP A 1 209 ? 9.748 18.198 20.009 1.00 65.38 209 ASP A N 1
ATOM 1706 C CA . ASP A 1 209 ? 10.503 17.226 19.216 1.00 65.38 209 ASP A CA 1
ATOM 1707 C C . ASP A 1 209 ? 9.741 16.756 17.951 1.00 65.38 209 ASP A C 1
ATOM 1709 O O . ASP A 1 209 ? 10.373 16.345 16.976 1.00 65.38 209 ASP A O 1
ATOM 1713 N N . ARG A 1 210 ? 8.402 16.904 17.883 1.00 56.62 210 ARG A N 1
ATOM 1714 C CA . ARG A 1 210 ? 7.566 16.600 16.690 1.00 56.62 210 ARG A CA 1
ATOM 1715 C C . ARG A 1 210 ? 8.011 17.347 15.439 1.00 56.62 210 ARG A C 1
ATOM 1717 O O . ARG A 1 210 ? 7.838 16.837 14.336 1.00 56.62 210 ARG A O 1
ATOM 1724 N N . THR A 1 211 ? 8.604 18.532 15.589 1.00 51.81 211 THR A N 1
ATOM 1725 C CA . THR A 1 211 ? 9.161 19.288 14.454 1.00 51.81 211 THR A CA 1
ATOM 1726 C C . THR A 1 211 ? 10.315 18.558 13.753 1.00 51.81 211 THR A C 1
ATOM 1728 O O . THR A 1 211 ? 10.637 18.889 12.614 1.00 51.81 211 THR A O 1
ATOM 1731 N N . GLN A 1 212 ? 10.900 17.538 14.392 1.00 49.97 212 GLN A N 1
ATOM 1732 C CA . GLN A 1 212 ? 12.004 16.735 13.861 1.00 49.97 212 GLN A CA 1
ATOM 1733 C C . GLN A 1 212 ? 11.571 15.337 13.382 1.00 49.97 212 GLN A C 1
ATOM 1735 O O . GLN A 1 212 ? 12.310 14.700 12.633 1.00 49.97 212 GLN A O 1
ATOM 1740 N N . LEU A 1 213 ? 10.377 14.861 13.764 1.00 47.06 213 LEU A N 1
ATOM 1741 C CA . LEU A 1 213 ? 9.866 13.525 13.431 1.00 47.06 213 LEU A CA 1
ATOM 1742 C C . LEU A 1 213 ? 8.388 13.597 12.999 1.00 47.06 213 LEU A C 1
ATOM 1744 O O . LEU A 1 213 ? 7.491 13.602 13.846 1.00 47.06 213 LEU A O 1
ATOM 1748 N N . PRO A 1 214 ? 8.103 13.637 11.683 1.00 46.19 214 PRO A N 1
ATOM 1749 C CA . PRO A 1 214 ? 6.738 13.568 11.174 1.00 46.19 214 PRO A CA 1
ATOM 1750 C C . PRO A 1 214 ? 6.040 12.283 11.647 1.00 46.19 214 PRO A C 1
ATOM 1752 O O . PRO A 1 214 ? 6.539 11.184 11.409 1.00 46.19 214 PRO A O 1
ATOM 1755 N N . GLY A 1 215 ? 4.873 12.424 12.286 1.00 50.69 215 GLY A N 1
ATOM 1756 C CA . GLY A 1 215 ? 4.003 11.294 12.637 1.00 50.69 215 GLY A CA 1
ATOM 1757 C C . GLY A 1 215 ? 4.221 10.675 14.021 1.00 50.69 215 GLY A C 1
ATOM 1758 O O . GLY A 1 215 ? 4.035 9.474 14.151 1.00 50.69 215 GLY A O 1
ATOM 1759 N N . TYR A 1 216 ? 4.605 11.455 15.038 1.00 53.00 216 TYR A N 1
ATOM 1760 C CA . TYR A 1 216 ? 4.699 11.005 16.438 1.00 53.00 216 TYR A CA 1
ATOM 1761 C C . TYR A 1 216 ? 3.780 11.833 17.370 1.00 53.00 216 TYR A C 1
ATOM 1763 O O . TYR A 1 216 ? 3.613 13.032 17.108 1.00 53.00 216 TYR A O 1
ATOM 1771 N N . PRO A 1 217 ? 3.226 11.262 18.462 1.00 59.59 217 PRO A N 1
ATOM 1772 C CA . PRO A 1 217 ? 3.126 9.831 18.761 1.00 59.59 217 PRO A CA 1
ATOM 1773 C C . PRO A 1 217 ? 2.141 9.160 17.803 1.00 59.59 217 PRO A C 1
ATOM 1775 O O . PRO A 1 217 ? 1.132 9.758 17.422 1.00 59.59 217 PRO A O 1
ATOM 1778 N N . ARG A 1 218 ? 2.471 7.940 17.375 1.00 72.12 218 ARG A N 1
ATOM 1779 C CA . ARG A 1 218 ? 1.540 7.131 16.592 1.00 72.12 218 ARG A CA 1
ATOM 1780 C C . ARG A 1 218 ? 0.537 6.463 17.525 1.00 72.12 218 ARG A C 1
ATOM 1782 O O . ARG A 1 218 ? 0.912 6.127 18.646 1.00 72.12 218 ARG A O 1
ATOM 1789 N N . PRO A 1 219 ? -0.720 6.306 17.096 1.00 83.38 219 PRO A N 1
ATOM 1790 C CA . PRO A 1 219 ? -1.673 5.497 17.831 1.00 83.38 219 PRO A CA 1
ATOM 1791 C C . PRO A 1 219 ? -1.253 4.025 17.867 1.00 83.38 219 PRO A C 1
ATOM 1793 O O . PRO A 1 219 ? -0.966 3.453 16.820 1.00 83.38 219 PRO A O 1
ATOM 1796 N N . ASP A 1 220 ? -1.301 3.398 19.039 1.00 86.25 220 ASP A N 1
ATOM 1797 C CA . ASP A 1 220 ? -0.977 1.983 19.205 1.00 86.25 220 ASP A CA 1
ATOM 1798 C C . ASP A 1 220 ? -2.153 1.110 18.743 1.00 86.25 220 ASP A C 1
ATOM 1800 O O . ASP A 1 220 ? -3.286 1.276 19.213 1.00 86.25 220 ASP A O 1
ATOM 1804 N N . LEU A 1 221 ? -1.894 0.159 17.840 1.00 88.88 221 LEU A N 1
ATOM 1805 C CA . LEU A 1 221 ? -2.875 -0.856 17.448 1.00 88.88 221 LEU A CA 1
ATOM 1806 C C . LEU A 1 221 ? -3.039 -1.883 18.576 1.00 88.88 221 LEU A C 1
ATOM 1808 O O . LEU A 1 221 ? -2.158 -2.704 18.824 1.00 88.88 221 LEU A O 1
ATOM 1812 N N . LEU A 1 222 ? -4.194 -1.865 19.239 1.00 90.94 222 LEU A N 1
ATOM 1813 C CA . LEU A 1 222 ? -4.484 -2.735 20.379 1.00 90.94 222 LEU A CA 1
ATOM 1814 C C . LEU A 1 222 ? -5.048 -4.090 19.953 1.00 90.94 222 LEU A C 1
ATOM 1816 O O . LEU A 1 222 ? -4.692 -5.119 20.522 1.00 90.94 222 LEU A O 1
ATOM 1820 N N . ALA A 1 223 ? -5.960 -4.095 18.977 1.00 91.56 223 ALA A N 1
ATOM 1821 C CA . ALA A 1 223 ? -6.609 -5.312 18.502 1.00 91.56 223 ALA A CA 1
ATOM 1822 C C . ALA A 1 223 ? -7.213 -5.141 17.104 1.00 91.56 223 ALA A C 1
ATOM 1824 O O . ALA A 1 223 ? -7.639 -4.053 16.714 1.00 91.56 223 ALA A O 1
ATOM 1825 N N . ARG A 1 224 ? -7.338 -6.256 16.382 1.00 91.56 224 ARG A N 1
ATOM 1826 C CA . ARG A 1 224 ? -8.256 -6.388 15.246 1.00 91.56 224 ARG A CA 1
ATOM 1827 C C . ARG A 1 224 ? -9.541 -7.032 15.741 1.00 91.56 224 ARG A C 1
ATOM 1829 O O . ARG A 1 224 ? -9.484 -8.048 16.423 1.00 91.56 224 ARG A O 1
ATOM 1836 N N . ILE A 1 225 ? -10.671 -6.436 15.387 1.00 92.38 225 ILE A N 1
ATOM 1837 C CA . ILE A 1 225 ? -11.989 -6.952 15.744 1.00 92.38 225 ILE A CA 1
ATOM 1838 C C . ILE A 1 225 ? -12.521 -7.744 14.549 1.00 92.38 225 ILE A C 1
ATOM 1840 O O . ILE A 1 225 ? -12.698 -7.201 13.455 1.00 92.38 225 ILE A O 1
ATOM 1844 N N . ASP A 1 226 ? -12.772 -9.027 14.777 1.00 90.06 226 ASP A N 1
ATOM 1845 C CA . ASP A 1 226 ? -13.497 -9.935 13.890 1.00 90.06 226 ASP A CA 1
ATOM 1846 C C . ASP A 1 226 ? -14.871 -10.301 14.481 1.00 90.06 226 ASP A C 1
ATOM 1848 O O . ASP A 1 226 ? -15.289 -9.741 15.496 1.00 90.06 226 ASP A O 1
ATOM 1852 N N . SER A 1 227 ? -15.605 -11.210 13.834 1.00 87.69 227 SER A N 1
ATOM 1853 C CA . SER A 1 227 ? -16.952 -11.609 14.266 1.00 87.69 227 SER A CA 1
ATOM 1854 C C . SER A 1 227 ? -16.995 -12.296 15.631 1.00 87.69 227 SER A C 1
ATOM 1856 O O . SER A 1 227 ? -18.039 -12.256 16.278 1.00 87.69 227 SER A O 1
ATOM 1858 N N . ASP A 1 228 ? -15.884 -12.897 16.059 1.00 89.31 228 ASP A N 1
ATOM 1859 C CA . ASP A 1 228 ? -15.819 -13.793 17.217 1.00 89.31 228 ASP A CA 1
ATOM 1860 C C . ASP A 1 228 ? -15.037 -13.162 18.383 1.00 89.31 228 ASP A C 1
ATOM 1862 O O . ASP A 1 228 ? -14.918 -13.743 19.461 1.00 89.31 228 ASP A O 1
ATOM 1866 N N . THR A 1 229 ? -14.512 -11.954 18.178 1.00 92.62 229 THR A N 1
ATOM 1867 C CA . THR A 1 229 ? -13.751 -11.193 19.167 1.00 92.62 229 THR A CA 1
ATOM 1868 C C . THR A 1 229 ? -14.591 -10.897 20.414 1.00 92.62 229 THR A C 1
ATOM 1870 O O . THR A 1 229 ? -15.658 -10.284 20.326 1.00 92.62 229 THR A O 1
ATOM 1873 N N . ASP A 1 230 ? -14.071 -11.257 21.593 1.00 93.88 230 ASP A N 1
ATOM 1874 C CA . ASP A 1 230 ? -14.639 -10.889 22.897 1.00 93.88 230 ASP A CA 1
ATOM 1875 C C . ASP A 1 230 ? -14.371 -9.403 23.188 1.00 93.88 230 ASP A C 1
ATOM 1877 O O . ASP A 1 230 ? -13.338 -9.016 23.743 1.00 93.88 230 ASP A O 1
ATOM 1881 N N . LEU A 1 231 ? -15.302 -8.548 22.759 1.00 93.81 231 LEU A N 1
ATOM 1882 C CA . LEU A 1 231 ? -15.196 -7.098 22.918 1.00 93.81 231 LEU A CA 1
ATOM 1883 C C . LEU A 1 231 ? -15.050 -6.667 24.390 1.00 93.81 231 LEU A C 1
ATOM 1885 O O . LEU A 1 231 ? -14.169 -5.848 24.663 1.00 93.81 231 LEU A O 1
ATOM 1889 N N . PRO A 1 232 ? -15.849 -7.177 25.354 1.00 91.94 232 PRO A N 1
ATOM 1890 C CA . PRO A 1 232 ? -15.642 -6.865 26.764 1.00 91.94 232 PRO A CA 1
ATOM 1891 C C . PRO A 1 232 ? -14.220 -7.133 27.261 1.00 91.94 232 PRO A C 1
ATOM 1893 O O . PRO A 1 232 ? -13.696 -6.316 28.021 1.00 91.94 232 PRO A O 1
ATOM 1896 N N . GLU A 1 233 ? -13.605 -8.246 26.860 1.00 91.62 233 GLU A N 1
ATOM 1897 C CA . GLU A 1 233 ? -12.242 -8.574 27.279 1.00 91.62 233 GLU A CA 1
ATOM 1898 C C . GLU A 1 233 ? -11.205 -7.656 26.622 1.00 91.62 233 GLU A C 1
ATOM 1900 O O . GLU A 1 233 ? -10.373 -7.079 27.322 1.00 91.62 233 GLU A O 1
ATOM 1905 N N . VAL A 1 234 ? -11.318 -7.417 25.310 1.00 92.12 234 VAL A N 1
ATOM 1906 C CA . VAL A 1 234 ? -10.422 -6.515 24.561 1.00 92.12 234 VAL A CA 1
ATOM 1907 C C . VAL A 1 234 ? -10.419 -5.098 25.140 1.00 92.12 234 VAL A C 1
ATOM 1909 O O . VAL A 1 234 ? -9.365 -4.477 25.295 1.00 92.12 234 VAL A O 1
ATOM 1912 N N . LEU A 1 235 ? -11.590 -4.563 25.496 1.00 89.25 235 LEU A N 1
ATOM 1913 C CA . LEU A 1 235 ? -11.683 -3.217 26.071 1.00 89.25 235 LEU A CA 1
ATOM 1914 C C . LEU A 1 235 ? -11.092 -3.142 27.482 1.00 89.25 235 LEU A C 1
ATOM 1916 O O . LEU A 1 235 ? -10.510 -2.119 27.853 1.00 89.25 235 LEU A O 1
ATOM 1920 N N . LYS A 1 236 ? -11.208 -4.218 28.270 1.00 85.75 236 LYS A N 1
ATOM 1921 C CA . LYS A 1 236 ? -10.587 -4.295 29.598 1.00 85.75 236 LYS A CA 1
ATOM 1922 C C . LYS A 1 236 ? -9.070 -4.392 29.497 1.00 85.75 236 LYS A C 1
ATOM 1924 O O . LYS A 1 236 ? -8.383 -3.646 30.195 1.00 85.75 236 LYS A O 1
ATOM 1929 N N . SER A 1 237 ? -8.546 -5.258 28.627 1.00 84.88 237 SER A N 1
ATOM 1930 C CA . SER A 1 237 ? -7.099 -5.435 28.445 1.00 84.88 237 SER A CA 1
ATOM 1931 C C . SER A 1 237 ? -6.425 -4.166 27.918 1.00 84.88 237 SER A C 1
ATOM 1933 O O . SER A 1 237 ? -5.285 -3.877 28.267 1.00 84.88 237 SER A O 1
ATOM 1935 N N . ALA A 1 238 ? -7.156 -3.360 27.148 1.00 85.06 238 ALA A N 1
ATOM 1936 C CA . ALA A 1 238 ? -6.723 -2.060 26.649 1.00 85.06 238 ALA A CA 1
ATOM 1937 C C . ALA A 1 238 ? -6.699 -0.932 27.696 1.00 85.06 238 ALA A C 1
ATOM 1939 O O . ALA A 1 238 ? -6.445 0.214 27.343 1.00 85.06 238 ALA A O 1
ATOM 1940 N N . SER A 1 239 ? -6.991 -1.213 28.972 1.00 83.06 239 SER A N 1
ATOM 1941 C CA . SER A 1 239 ? -7.099 -0.200 30.035 1.00 83.06 239 SER A CA 1
ATOM 1942 C C . SER A 1 239 ? -8.164 0.882 29.792 1.00 83.06 239 SER A C 1
ATOM 1944 O O . SER A 1 239 ? -8.180 1.895 30.496 1.00 83.06 239 SER A O 1
ATOM 1946 N N . MET A 1 240 ? -9.114 0.664 28.871 1.00 85.12 240 MET A N 1
ATOM 1947 C CA . MET A 1 240 ? -10.184 1.631 28.592 1.00 85.12 240 MET A CA 1
ATOM 1948 C C . MET A 1 240 ? -11.062 1.870 29.822 1.00 85.12 240 MET A C 1
ATOM 1950 O O . MET A 1 240 ? -11.489 3.000 30.057 1.00 85.12 240 MET A O 1
ATOM 1954 N N . SER A 1 241 ? -11.267 0.848 30.656 1.00 82.69 241 SER A N 1
ATOM 1955 C CA . SER A 1 241 ? -12.002 0.951 31.924 1.00 82.69 241 SER A CA 1
ATOM 1956 C C . SER A 1 241 ? -11.431 2.005 32.882 1.00 82.69 241 SER A C 1
ATOM 1958 O O . SER A 1 241 ? -12.163 2.525 33.713 1.00 82.69 241 SER A O 1
ATOM 1960 N N . ASN A 1 242 ? -10.138 2.331 32.769 1.00 83.56 242 ASN A N 1
ATOM 1961 C CA . ASN A 1 242 ? -9.482 3.354 33.592 1.00 83.56 242 ASN A CA 1
ATOM 1962 C C . ASN A 1 242 ? -9.598 4.760 32.985 1.00 83.56 242 ASN A C 1
ATOM 1964 O O . ASN A 1 242 ? -9.313 5.750 33.653 1.00 83.56 242 ASN A O 1
ATOM 1968 N N . ALA A 1 243 ? -9.968 4.847 31.708 1.00 84.62 243 ALA A N 1
ATOM 1969 C CA . ALA A 1 243 ? -10.029 6.080 30.932 1.00 84.62 243 ALA A CA 1
ATOM 1970 C C . ALA A 1 243 ? -11.460 6.491 30.552 1.00 84.62 243 ALA A C 1
ATOM 1972 O O . ALA A 1 243 ? -11.652 7.439 29.790 1.00 84.62 243 ALA A O 1
ATOM 1973 N N . THR A 1 244 ? -12.458 5.769 31.063 1.00 87.31 244 THR A N 1
ATOM 1974 C CA . THR A 1 244 ? -13.879 5.971 30.776 1.00 87.31 244 THR A CA 1
ATOM 1975 C C . THR A 1 244 ? -14.709 5.849 32.047 1.00 87.31 244 THR A C 1
ATOM 1977 O O . THR A 1 244 ? -14.370 5.084 32.950 1.00 87.31 244 THR A O 1
ATOM 1980 N N . THR A 1 245 ? -15.829 6.570 32.119 1.00 90.50 245 THR A N 1
ATOM 1981 C CA . THR A 1 245 ? -16.874 6.267 33.109 1.00 90.50 245 THR A CA 1
ATOM 1982 C C . THR A 1 245 ? -17.586 4.956 32.747 1.00 90.50 245 THR A C 1
ATOM 1984 O O . THR A 1 245 ? -17.551 4.540 31.584 1.00 90.50 245 THR A O 1
ATOM 1987 N N . PRO A 1 246 ? -18.292 4.300 33.688 1.00 91.25 246 PRO A N 1
ATOM 1988 C CA . PRO A 1 246 ? -19.084 3.110 33.376 1.00 91.25 246 PRO A CA 1
ATOM 1989 C C . PRO A 1 246 ? -20.082 3.321 32.225 1.00 91.25 246 PRO A C 1
ATOM 1991 O O . PRO A 1 246 ? -20.254 2.439 31.385 1.00 91.25 246 PRO A O 1
ATOM 1994 N N . GLU A 1 247 ? -20.710 4.495 32.137 1.00 92.19 247 GLU A N 1
ATOM 1995 C CA . GLU A 1 247 ? -21.645 4.845 31.063 1.00 92.19 247 GLU A CA 1
ATOM 1996 C C . GLU A 1 247 ? -20.934 4.981 29.713 1.00 92.19 247 GLU A C 1
ATOM 1998 O O . GLU A 1 247 ? -21.417 4.450 28.709 1.00 92.19 247 GLU A O 1
ATOM 2003 N N . GLN A 1 248 ? -19.773 5.645 29.690 1.00 92.69 248 GLN A N 1
ATOM 2004 C CA . GLN A 1 248 ? -18.945 5.781 28.489 1.00 92.69 248 GLN A CA 1
ATOM 2005 C C . GLN A 1 248 ? -18.447 4.415 28.007 1.00 92.69 248 GLN A C 1
ATOM 2007 O O . GLN A 1 248 ? -18.558 4.103 26.822 1.00 92.69 248 GLN A O 1
ATOM 2012 N N . PHE A 1 249 ? -17.982 3.565 28.926 1.00 92.69 249 PHE A N 1
ATOM 2013 C CA . PHE A 1 249 ? -17.554 2.203 28.620 1.00 92.69 249 PHE A CA 1
ATOM 2014 C C . PHE A 1 249 ? -18.686 1.396 27.971 1.00 92.69 249 PHE A C 1
ATOM 2016 O O . PHE A 1 249 ? -18.501 0.795 26.914 1.00 92.69 249 PHE A O 1
ATOM 2023 N N . GLN A 1 250 ? -19.886 1.420 28.559 1.00 93.81 250 GLN A N 1
ATOM 2024 C CA . GLN A 1 250 ? -21.050 0.715 28.009 1.00 93.81 250 GLN A CA 1
ATOM 2025 C C . GLN A 1 250 ? -21.497 1.284 26.655 1.00 93.81 250 GLN A C 1
ATOM 2027 O O . GLN A 1 250 ? -21.938 0.534 25.783 1.00 93.81 250 GLN A O 1
ATOM 2032 N N . SER A 1 251 ? -21.379 2.597 26.451 1.00 95.00 251 SER A N 1
ATOM 2033 C CA . SER A 1 251 ? -21.649 3.246 25.162 1.00 95.00 251 SER A CA 1
ATOM 2034 C C . SER A 1 251 ? -20.662 2.794 24.078 1.00 95.00 251 SER A C 1
ATOM 2036 O O . SER A 1 251 ? -21.066 2.426 22.969 1.00 95.00 251 SER A O 1
ATOM 2038 N N . ASN A 1 252 ? -19.369 2.745 24.411 1.00 95.19 252 ASN A N 1
ATOM 2039 C CA . ASN A 1 252 ? -18.320 2.262 23.517 1.00 95.19 252 ASN A CA 1
ATOM 2040 C C . ASN A 1 252 ? -18.524 0.789 23.167 1.00 95.19 252 ASN A C 1
ATOM 2042 O O . ASN A 1 252 ? -18.496 0.438 21.990 1.00 95.19 252 ASN A O 1
ATOM 2046 N N . LEU A 1 253 ? -18.815 -0.053 24.164 1.00 95.31 253 LEU A N 1
ATOM 2047 C CA . LEU A 1 253 ? -19.105 -1.469 23.952 1.00 95.31 253 LEU A CA 1
ATOM 2048 C C . LEU A 1 253 ? -20.271 -1.657 22.970 1.00 95.31 253 LEU A C 1
ATOM 2050 O O . LEU A 1 253 ? -20.116 -2.352 21.972 1.00 95.31 253 LEU A O 1
ATOM 2054 N N . LYS A 1 254 ? -21.397 -0.959 23.172 1.00 96.44 254 LYS A N 1
ATOM 2055 C CA . LYS A 1 254 ? -22.547 -1.005 22.247 1.00 96.44 254 LYS A CA 1
ATOM 2056 C C . LYS A 1 254 ? -22.191 -0.553 20.832 1.00 96.44 254 LYS A C 1
ATOM 2058 O O . LYS A 1 254 ? -22.692 -1.113 19.856 1.00 96.44 254 LYS A O 1
ATOM 2063 N N . THR A 1 255 ? -21.349 0.471 20.714 1.00 96.31 255 THR A N 1
ATOM 2064 C CA . THR A 1 255 ? -20.874 0.969 19.417 1.00 96.31 255 THR A CA 1
ATOM 2065 C C . THR A 1 255 ? -20.074 -0.115 18.699 1.00 96.31 255 THR A C 1
ATOM 2067 O O . THR A 1 255 ? -20.355 -0.414 17.539 1.00 96.31 255 THR A O 1
ATOM 2070 N N . LEU A 1 256 ? -19.138 -0.760 19.395 1.00 95.75 256 LEU A N 1
ATOM 2071 C CA . LEU A 1 256 ? -18.313 -1.824 18.829 1.00 95.75 256 LEU A CA 1
ATOM 2072 C C . LEU A 1 256 ? -19.117 -3.083 18.512 1.00 95.75 256 LEU A C 1
ATOM 2074 O O . LEU A 1 256 ? -18.936 -3.634 17.435 1.00 95.75 256 LEU A O 1
ATOM 2078 N N . GLU A 1 257 ? -20.065 -3.486 19.359 1.00 95.88 257 GLU A N 1
ATOM 2079 C CA . GLU A 1 257 ? -20.981 -4.598 19.069 1.00 95.88 257 GLU A CA 1
ATOM 2080 C C . GLU A 1 257 ? -21.810 -4.334 17.803 1.00 95.88 257 GLU A C 1
ATOM 2082 O O . GLU A 1 257 ? -22.046 -5.235 16.998 1.00 95.88 257 GLU A O 1
ATOM 2087 N N . SER A 1 258 ?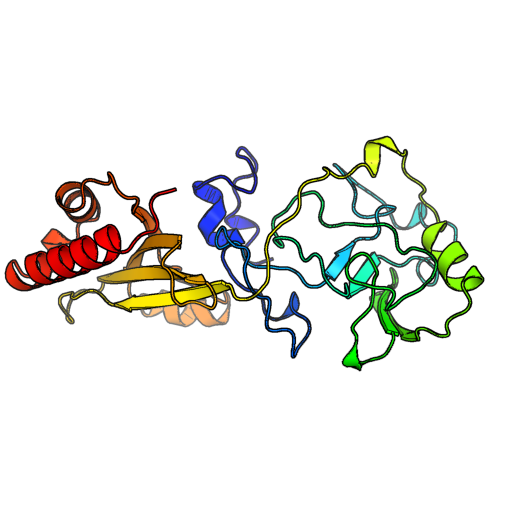 -22.264 -3.092 17.608 1.00 95.38 258 SER A N 1
ATOM 2088 C CA . SER A 1 258 ? -22.996 -2.690 16.403 1.00 95.38 258 SER A CA 1
ATOM 2089 C C . SER A 1 258 ? -22.120 -2.766 15.151 1.00 95.38 258 SER A C 1
ATOM 2091 O O . SER A 1 258 ? -22.576 -3.240 14.109 1.00 95.38 258 SER A O 1
ATOM 2093 N N . LEU A 1 259 ? -20.863 -2.326 15.245 1.00 95.31 259 LEU A N 1
ATOM 2094 C CA . LEU A 1 259 ? -19.904 -2.401 14.143 1.00 95.31 259 LEU A CA 1
ATOM 2095 C C . LEU A 1 259 ? -19.492 -3.849 13.844 1.00 95.31 259 LEU A C 1
ATOM 2097 O O . LEU A 1 259 ? -19.472 -4.245 12.682 1.00 95.31 259 LEU A O 1
ATOM 2101 N N . GLN A 1 260 ? -19.239 -4.655 14.876 1.00 94.75 260 GLN A N 1
ATOM 2102 C CA . GLN A 1 260 ? -18.881 -6.068 14.764 1.00 94.75 260 GLN A CA 1
ATOM 2103 C C . GLN A 1 260 ? -19.978 -6.867 14.050 1.00 94.75 260 GLN A C 1
ATOM 2105 O O . GLN A 1 260 ? -19.684 -7.660 13.164 1.00 94.75 260 GLN A O 1
ATOM 2110 N N . LYS A 1 261 ? -21.257 -6.598 14.346 1.00 93.31 261 LYS A N 1
ATOM 2111 C CA . LYS A 1 261 ? -22.400 -7.219 13.645 1.00 93.31 261 LYS A CA 1
ATOM 2112 C C . LYS A 1 261 ? -22.502 -6.840 12.165 1.00 93.31 261 LYS A C 1
ATOM 2114 O O . LYS A 1 261 ? -23.135 -7.563 11.402 1.00 93.31 261 LYS A O 1
ATOM 2119 N N . GLN A 1 262 ? -21.939 -5.697 11.771 1.00 92.31 262 GLN A N 1
ATOM 2120 C CA . GLN A 1 262 ? -21.927 -5.223 10.384 1.00 92.31 262 GLN A CA 1
ATOM 2121 C C . GLN A 1 262 ? -20.716 -5.719 9.590 1.00 92.31 262 GLN A C 1
ATOM 2123 O O . GLN A 1 262 ? -20.703 -5.552 8.368 1.00 92.31 262 GLN A O 1
ATOM 2128 N N . LEU A 1 263 ? -19.703 -6.297 10.251 1.00 91.44 263 LEU A N 1
ATOM 2129 C CA . LEU A 1 263 ? -18.583 -6.921 9.557 1.00 91.44 263 LEU A CA 1
ATOM 2130 C C . LEU A 1 263 ? -19.117 -7.990 8.610 1.00 91.44 263 LEU A C 1
ATOM 2132 O O . LEU A 1 263 ? -19.905 -8.855 8.998 1.00 91.44 263 LEU A O 1
ATOM 2136 N N . LEU A 1 264 ? -18.660 -7.940 7.362 1.00 77.56 264 LEU A N 1
ATOM 2137 C CA . LEU A 1 264 ? -18.849 -9.057 6.454 1.00 77.56 264 LEU A CA 1
ATOM 2138 C C . LEU A 1 264 ? -18.212 -10.298 7.081 1.00 77.56 264 LEU A C 1
ATOM 2140 O O . LEU A 1 264 ? -17.003 -10.328 7.315 1.00 77.56 264 LEU A O 1
ATOM 2144 N N . GLN A 1 265 ? -19.035 -11.313 7.342 1.00 65.19 265 GLN A N 1
ATOM 2145 C CA . GLN A 1 265 ? -18.531 -12.639 7.672 1.00 65.19 265 GLN A CA 1
ATOM 2146 C C . GLN A 1 265 ? -17.712 -13.123 6.471 1.00 65.19 265 GLN A C 1
ATOM 2148 O O . GLN A 1 265 ? -18.206 -13.102 5.340 1.00 65.19 265 GLN A O 1
ATOM 2153 N N . LYS A 1 266 ? -16.438 -13.437 6.717 1.00 53.84 266 LYS A N 1
ATOM 2154 C CA . LYS A 1 266 ? -15.515 -13.941 5.696 1.00 53.84 266 LYS A CA 1
ATOM 2155 C C . LYS A 1 266 ? -15.808 -15.394 5.356 1.00 53.84 266 LYS A C 1
ATOM 2157 O O . LYS A 1 266 ? -16.186 -16.146 6.278 1.00 53.84 266 LYS A O 1
#

pLDDT: mean 90.15, std 10.03, range [46.19, 98.06]